Protein AF-A0A7S3IJ20-F1 (afdb_monomer_lite)

pLDDT: mean 77.01, std 16.53, range [40.44, 95.56]

Foldseek 3Di:
DDDDDDDDDDDDDDPPDPPDPPPDDDDDDDDDDDDDDPPPPPVVVVVVVVVVVVVVVVVVVVLVVVVVVVPPDDQDDDPPPPPPPDQADECPHPVNVSLLVLLVVLVLVLLQVLVVCLVVVDDCPDPPNVVVVVSPVVSLVSLVVVLVNQLRYWDQDCPDVDRDTDPDSVVSNVVCVVPPNVLSVLLNDPVLVVCVVVPDDSVVSSVSSVSNCSCVVVVVVSLVVCVVPDPDDPVVSVVVVVVVVVVSVVSD

Sequence (252 aa):
DSSNPKSGGFKRQDTTQMYKNKLHQTEDFSKPTSHQDSESIDPIESWRQYEDQTCLTAFIRWVKLKLFLTNEVAWNLTEEFSQVKHFVIIPFSKLYNLWTSIVVVSFLYFVMIVPYQLALDYDILEEGGWPHFIPDITCSCVFVLDIWVRSKIAFVVNARGESDFQTCIDQIHTYYVNNLLLWDILAAIPLDYLLIPFNLQPALLRTLRVLKFCKTRMFFQFITILRKHSQLPKSLITFSLFFLLFIIIGHF

Secondary structure (DSSP, 8-state):
---PPPP--------TTSSSS---------------------HHHHHHHHHHHHHHHHHHHHHHHHHHTTTTS--SS-S-GGG-SS--B-TTSHHHHHHHHHHHHHHHHHHHHHHHHHHTT--TTTSS-HHHHHHHHHHHHHHHHHHHHHTTBPEEE-SSSS-EEE--HHHHHHHHHHHTHHHHHHHH--HHHHHGGGT--HHHHHHHHHHGGGGHHHHHHHHHHHHHH--S-HHHHHHHHHHHHHHHHHH-

Organism: NCBI:txid197538

Radius of gyration: 26.75 Å; chains: 1; bounding box: 67×62×87 Å

Structure (mmCIF, N/CA/C/O backbone):
data_AF-A0A7S3IJ20-F1
#
_entry.id   AF-A0A7S3IJ20-F1
#
loop_
_atom_site.group_PDB
_atom_site.id
_atom_site.type_symbol
_atom_site.label_atom_id
_atom_site.label_alt_id
_atom_site.label_comp_id
_atom_site.label_asym_id
_atom_site.label_entity_id
_atom_site.label_seq_id
_atom_site.pdbx_PDB_ins_code
_atom_site.Cartn_x
_atom_site.Cartn_y
_atom_site.Cartn_z
_atom_site.occupancy
_atom_site.B_iso_or_equiv
_atom_site.auth_seq_id
_atom_site.auth_comp_id
_atom_site.auth_asym_id
_atom_site.auth_atom_id
_atom_site.pdbx_PDB_model_num
ATOM 1 N N . ASP A 1 1 ? -4.061 -26.216 61.002 1.00 54.16 1 ASP A N 1
ATOM 2 C CA . ASP A 1 1 ? -3.802 -27.253 59.988 1.00 54.16 1 ASP A CA 1
ATOM 3 C C . ASP A 1 1 ? -3.234 -26.667 58.715 1.00 54.16 1 ASP A C 1
ATOM 5 O O . ASP A 1 1 ? -3.942 -26.099 57.894 1.00 54.16 1 ASP A O 1
ATOM 9 N N . SER A 1 2 ? -1.909 -26.744 58.622 1.00 44.34 2 SER A N 1
ATOM 10 C CA . SER A 1 2 ? -1.107 -26.367 57.466 1.00 44.34 2 SER A CA 1
ATOM 11 C C . SER A 1 2 ? -1.067 -27.533 56.478 1.00 44.34 2 SER A C 1
ATOM 13 O O . SER A 1 2 ? -0.676 -28.644 56.831 1.00 44.34 2 SER A O 1
ATOM 15 N N . SER A 1 3 ? -1.463 -27.298 55.227 1.00 53.47 3 SER A N 1
ATOM 16 C CA . SER A 1 3 ? -1.300 -28.275 54.148 1.00 53.47 3 SER A CA 1
ATOM 17 C C . SER A 1 3 ? -0.369 -27.710 53.078 1.00 53.47 3 SER A C 1
ATOM 19 O O . SER A 1 3 ? -0.613 -26.681 52.457 1.00 53.47 3 SER A O 1
ATOM 21 N N . ASN A 1 4 ? 0.768 -28.387 52.959 1.00 49.78 4 ASN A N 1
ATOM 22 C CA . ASN A 1 4 ? 1.925 -28.072 52.138 1.00 49.78 4 ASN A CA 1
ATOM 23 C C . ASN A 1 4 ? 1.760 -28.743 50.756 1.00 49.78 4 ASN A C 1
ATOM 25 O O . ASN A 1 4 ? 1.651 -29.975 50.719 1.00 49.78 4 ASN A O 1
ATOM 29 N N . PRO A 1 5 ? 1.715 -28.015 49.625 1.00 56.56 5 PRO A N 1
ATOM 30 C CA . PRO A 1 5 ? 1.636 -28.644 48.314 1.00 56.56 5 PRO A CA 1
ATOM 31 C C . PRO A 1 5 ? 3.025 -29.051 47.799 1.00 56.56 5 PRO A C 1
ATOM 33 O O . PRO A 1 5 ? 3.983 -28.281 47.783 1.00 56.56 5 PRO A O 1
ATOM 36 N N . LYS A 1 6 ? 3.099 -30.319 47.389 1.00 52.00 6 LYS A N 1
ATOM 37 C CA . LYS A 1 6 ? 4.275 -31.056 46.916 1.00 52.00 6 LYS A CA 1
ATOM 38 C C . LYS A 1 6 ? 4.901 -30.428 45.663 1.00 52.00 6 LYS A C 1
ATOM 40 O O . LYS A 1 6 ? 4.207 -30.135 44.693 1.00 52.00 6 LYS A O 1
ATOM 45 N N . SER A 1 7 ? 6.229 -30.323 45.669 1.00 48.41 7 SER A N 1
ATOM 46 C CA . SER A 1 7 ? 7.057 -29.958 44.521 1.00 48.41 7 SER A CA 1
ATOM 47 C C . SER A 1 7 ? 7.101 -31.090 43.483 1.00 48.41 7 SER A C 1
ATOM 49 O O . SER A 1 7 ? 7.494 -32.220 43.773 1.00 48.41 7 SER A O 1
ATOM 51 N N . GLY A 1 8 ? 6.683 -30.789 42.253 1.00 51.44 8 GLY A N 1
ATOM 52 C CA . GLY A 1 8 ? 6.818 -31.673 41.095 1.00 51.44 8 GLY A CA 1
ATOM 53 C C . GLY A 1 8 ? 8.153 -31.433 40.392 1.00 51.44 8 GLY A C 1
ATOM 54 O O . GLY A 1 8 ? 8.370 -30.371 39.815 1.00 51.44 8 GLY A O 1
ATOM 55 N N . GLY A 1 9 ? 9.054 -32.414 40.454 1.00 45.16 9 GLY A N 1
ATOM 56 C CA . GLY A 1 9 ? 10.344 -32.387 39.766 1.00 45.16 9 GLY A CA 1
ATOM 57 C C . GLY A 1 9 ? 10.192 -32.565 38.254 1.00 45.16 9 GLY A C 1
ATOM 58 O O . GLY A 1 9 ? 9.741 -33.608 37.784 1.00 45.16 9 GLY A O 1
ATOM 59 N N . PHE A 1 10 ? 10.603 -31.553 37.491 1.00 49.69 10 PHE A N 1
ATOM 60 C CA . PHE A 1 10 ? 10.659 -31.585 36.032 1.00 49.69 10 PHE A CA 1
ATOM 61 C C . PHE A 1 10 ? 11.985 -32.227 35.586 1.00 49.69 10 PHE A C 1
ATOM 63 O O . PHE A 1 10 ? 13.061 -31.655 35.772 1.00 49.69 10 PHE A O 1
ATOM 70 N N . LYS A 1 11 ? 11.923 -33.447 35.037 1.00 49.97 11 LYS A N 1
ATOM 71 C CA . LYS A 1 11 ? 13.080 -34.152 34.461 1.00 49.97 11 LYS A CA 1
ATOM 72 C C . LYS A 1 11 ? 13.447 -33.531 33.110 1.00 49.97 11 LYS A C 1
ATOM 74 O O . LYS A 1 11 ? 12.683 -33.608 32.154 1.00 49.97 11 LYS A O 1
ATOM 79 N N . ARG A 1 12 ? 14.644 -32.951 33.048 1.00 49.34 12 ARG A N 1
ATOM 80 C CA . ARG A 1 12 ? 15.317 -32.475 31.835 1.00 49.34 12 ARG A CA 1
ATOM 81 C C . ARG A 1 12 ? 15.707 -33.692 30.983 1.00 49.34 12 ARG A C 1
ATOM 83 O O . ARG A 1 12 ? 16.461 -34.536 31.456 1.00 49.34 12 ARG A O 1
ATOM 90 N N . GLN A 1 13 ? 15.159 -33.817 29.776 1.00 49.69 13 GLN A N 1
ATOM 91 C CA . GLN A 1 13 ? 15.620 -34.793 28.785 1.00 49.69 13 GLN A CA 1
ATOM 92 C C . GLN A 1 13 ? 16.789 -34.190 27.999 1.00 49.69 13 GLN A C 1
ATOM 94 O O . GLN A 1 13 ? 16.655 -33.126 27.398 1.00 49.69 13 GLN A O 1
ATOM 99 N N . ASP A 1 14 ? 17.930 -34.874 28.041 1.00 45.75 14 ASP A N 1
ATOM 100 C CA . ASP A 1 14 ? 19.137 -34.561 27.281 1.00 45.75 14 ASP A CA 1
ATOM 101 C C . ASP A 1 14 ? 18.940 -34.900 25.796 1.00 45.75 14 ASP A C 1
ATOM 103 O O . ASP A 1 14 ? 18.803 -36.061 25.419 1.00 45.75 14 ASP A O 1
ATOM 107 N N . THR A 1 15 ? 18.958 -33.888 24.927 1.00 49.03 15 THR A N 1
ATOM 108 C CA . THR A 1 15 ? 18.876 -34.031 23.459 1.00 49.03 15 THR A CA 1
ATOM 109 C C . THR A 1 15 ? 20.247 -34.135 22.779 1.00 49.03 15 THR A C 1
ATOM 111 O O . THR A 1 15 ? 20.385 -33.892 21.581 1.00 49.03 15 THR A O 1
ATOM 114 N N . THR A 1 16 ? 21.288 -34.530 23.510 1.00 49.69 16 THR A N 1
ATOM 115 C CA . THR A 1 16 ? 22.669 -34.578 23.004 1.00 49.69 16 THR A CA 1
ATOM 116 C C . THR A 1 16 ? 23.042 -35.982 22.523 1.00 49.69 16 THR A C 1
ATOM 118 O O . THR A 1 16 ? 23.967 -36.595 23.046 1.00 49.69 16 THR A O 1
ATOM 121 N N . GLN A 1 17 ? 22.322 -36.539 21.541 1.00 45.62 17 GLN A N 1
ATOM 122 C CA . GLN A 1 17 ? 22.721 -37.836 20.962 1.00 45.62 17 GLN A CA 1
ATOM 123 C C . GLN A 1 17 ? 22.372 -38.064 19.483 1.00 45.62 17 GLN A C 1
ATOM 125 O O . GLN A 1 17 ? 22.500 -39.184 18.999 1.00 45.62 17 GLN A O 1
ATOM 130 N N . MET A 1 18 ? 22.010 -37.021 18.724 1.00 44.91 18 MET A N 1
ATOM 131 C CA . MET A 1 18 ? 21.592 -37.169 17.317 1.00 44.91 18 MET A CA 1
ATOM 132 C C . MET A 1 18 ? 22.478 -36.455 16.277 1.00 44.91 18 MET A C 1
ATOM 134 O O . MET A 1 18 ? 22.010 -36.111 15.200 1.00 44.91 18 MET A O 1
ATOM 138 N N . TYR A 1 19 ? 23.771 -36.254 16.563 1.00 42.78 19 TYR A N 1
ATOM 139 C CA . TYR A 1 19 ? 24.718 -35.618 15.624 1.00 42.78 19 TYR A CA 1
ATOM 140 C C . TYR A 1 19 ? 26.071 -36.348 15.514 1.00 42.78 19 TYR A C 1
ATOM 142 O O . TYR A 1 19 ? 27.119 -35.718 15.411 1.00 42.78 19 TYR A O 1
ATOM 150 N N . LYS A 1 20 ? 26.078 -37.691 15.548 1.00 45.88 20 LYS A N 1
ATOM 151 C CA . LYS A 1 20 ? 27.329 -38.478 15.464 1.00 45.88 20 LYS A CA 1
ATOM 152 C C . LYS A 1 20 ? 27.455 -39.497 14.324 1.00 45.88 20 LYS A C 1
ATOM 154 O O . LYS A 1 20 ? 28.497 -40.127 14.242 1.00 45.88 20 LYS A O 1
ATOM 159 N N . ASN A 1 21 ? 26.491 -39.601 13.403 1.00 44.78 21 ASN A N 1
ATOM 160 C CA . ASN A 1 21 ? 26.521 -40.627 12.340 1.00 44.78 21 ASN A CA 1
ATOM 161 C C . ASN A 1 21 ? 26.539 -40.082 10.898 1.00 44.78 21 ASN A C 1
ATOM 163 O O . ASN A 1 21 ? 25.999 -40.714 9.997 1.00 44.78 21 ASN A O 1
ATOM 167 N N . LYS A 1 22 ? 27.158 -38.922 10.643 1.00 45.03 22 LYS A N 1
ATOM 168 C CA . LYS A 1 22 ? 27.295 -38.401 9.265 1.00 45.03 22 LYS A CA 1
ATOM 169 C C . LYS A 1 22 ? 28.713 -37.970 8.880 1.00 45.03 22 LYS A C 1
ATOM 171 O O . LYS A 1 22 ? 28.887 -37.099 8.039 1.00 45.03 22 LYS A O 1
ATOM 176 N N . LEU A 1 23 ? 29.716 -38.605 9.485 1.00 50.09 23 LEU A N 1
ATOM 177 C CA . LEU A 1 23 ? 31.094 -38.612 8.997 1.00 50.09 23 LEU A CA 1
ATOM 178 C C . LEU A 1 23 ? 31.494 -40.068 8.772 1.00 50.09 23 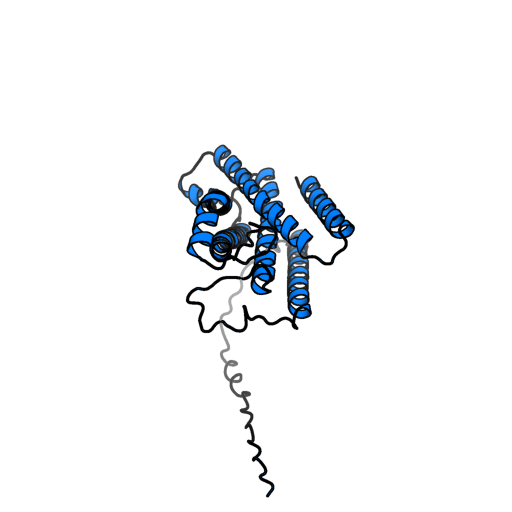LEU A C 1
ATOM 180 O O . LEU A 1 23 ? 31.787 -40.759 9.737 1.00 50.09 23 LEU A O 1
ATOM 184 N N . HIS A 1 24 ? 31.402 -40.521 7.524 1.00 45.50 24 HIS A N 1
ATOM 185 C CA . HIS A 1 24 ? 32.252 -41.530 6.880 1.00 45.50 24 HIS A CA 1
ATOM 186 C C . HIS A 1 24 ? 31.538 -42.033 5.623 1.00 45.50 24 HIS A C 1
ATOM 188 O O . HIS A 1 24 ? 30.849 -43.048 5.640 1.00 45.50 24 HIS A O 1
ATOM 194 N N . GLN A 1 25 ? 31.707 -41.297 4.528 1.00 46.38 25 GLN A N 1
ATOM 195 C CA . GLN A 1 25 ? 31.790 -41.901 3.202 1.00 46.38 25 GLN A CA 1
ATOM 196 C C . GLN A 1 25 ? 32.684 -41.006 2.345 1.00 46.38 25 GLN A C 1
ATOM 198 O O . GLN A 1 25 ? 32.294 -39.941 1.874 1.00 46.38 25 GLN A O 1
ATOM 203 N N . THR A 1 26 ? 33.941 -41.424 2.333 1.00 43.38 26 THR A N 1
ATOM 204 C CA . THR A 1 26 ? 35.082 -40.976 1.543 1.00 43.38 26 THR A CA 1
ATOM 205 C C . THR A 1 26 ? 34.982 -41.508 0.111 1.00 43.38 26 THR A C 1
ATOM 207 O O . THR A 1 26 ? 34.423 -42.586 -0.073 1.00 43.38 26 THR A O 1
ATOM 210 N N . GLU A 1 27 ? 35.626 -40.775 -0.813 1.00 42.38 27 GLU A N 1
ATOM 211 C CA . GLU A 1 27 ? 36.398 -41.295 -1.969 1.00 42.38 27 GLU A CA 1
ATOM 212 C C . GLU A 1 27 ? 35.576 -41.970 -3.092 1.00 42.38 27 GLU A C 1
ATOM 214 O O . GLU A 1 27 ? 34.674 -42.755 -2.854 1.00 42.38 27 GLU A O 1
ATOM 219 N N . ASP A 1 28 ? 35.735 -41.708 -4.386 1.00 42.19 28 ASP A N 1
ATOM 220 C CA . ASP A 1 28 ? 36.807 -41.165 -5.217 1.00 42.19 28 ASP A CA 1
ATOM 221 C C . ASP A 1 28 ? 36.159 -40.657 -6.514 1.00 42.19 28 ASP A C 1
ATOM 223 O O . ASP A 1 28 ? 35.233 -41.299 -6.995 1.00 42.19 28 ASP A O 1
ATOM 227 N N . PHE A 1 29 ? 36.656 -39.582 -7.134 1.00 44.91 29 PHE A N 1
ATOM 228 C CA . PHE A 1 29 ? 36.813 -39.535 -8.598 1.00 44.91 29 PHE A CA 1
ATOM 229 C C . PHE A 1 29 ? 37.677 -38.337 -8.991 1.00 44.91 29 PHE A C 1
ATOM 231 O O . PHE A 1 29 ? 37.260 -37.180 -8.995 1.00 44.91 29 PHE A O 1
ATOM 238 N N . SER A 1 30 ? 38.920 -38.650 -9.328 1.00 54.62 30 SER A N 1
ATOM 239 C CA . SER A 1 30 ? 39.885 -37.763 -9.949 1.00 54.62 30 SER A CA 1
ATOM 240 C C . SER A 1 30 ? 39.711 -37.780 -11.470 1.00 54.62 30 SER A C 1
ATOM 242 O O . SER A 1 30 ? 39.700 -38.840 -12.097 1.00 54.62 30 SER A O 1
ATOM 244 N N . LYS A 1 31 ? 39.656 -36.595 -12.089 1.00 44.28 31 LYS A N 1
ATOM 245 C CA . LYS A 1 31 ? 40.339 -36.346 -13.368 1.00 44.28 31 LYS A CA 1
ATOM 246 C C . LYS A 1 31 ? 40.542 -34.843 -13.618 1.00 44.28 31 LYS A C 1
ATOM 248 O O . LYS A 1 31 ? 39.616 -34.074 -13.379 1.00 44.28 31 LYS A O 1
ATOM 253 N N . PRO A 1 32 ? 41.730 -34.426 -14.098 1.00 62.78 32 PRO A N 1
ATOM 254 C CA . PRO A 1 32 ? 42.068 -33.030 -14.349 1.00 62.78 32 PRO A CA 1
ATOM 255 C C . PRO A 1 32 ? 41.952 -32.680 -15.837 1.00 62.78 32 PRO A C 1
ATOM 257 O O . PRO A 1 32 ? 42.374 -33.473 -16.675 1.00 62.78 32 PRO A O 1
ATOM 260 N N . THR A 1 33 ? 41.415 -31.497 -16.142 1.00 42.84 33 THR A N 1
ATOM 261 C CA . THR A 1 33 ? 41.569 -30.625 -17.342 1.00 42.84 33 THR A CA 1
ATOM 262 C C . THR A 1 33 ? 40.326 -29.726 -17.363 1.00 42.84 33 THR A C 1
ATOM 264 O O . THR A 1 33 ? 39.240 -30.210 -17.087 1.00 42.84 33 THR A O 1
ATOM 267 N N . SER A 1 34 ? 40.352 -28.417 -17.581 1.00 40.44 34 SER A N 1
ATOM 268 C CA . SER A 1 34 ? 41.239 -27.536 -18.339 1.00 40.44 34 SER A CA 1
ATOM 269 C C . SER A 1 34 ? 40.940 -26.084 -17.931 1.00 40.44 34 SER A C 1
ATOM 271 O O . SER A 1 34 ? 39.798 -25.792 -17.594 1.00 40.44 34 SER A O 1
ATOM 273 N N . HIS A 1 35 ? 41.959 -25.219 -17.982 1.00 52.53 35 HIS A N 1
ATOM 274 C CA . HIS A 1 35 ? 41.909 -23.748 -18.036 1.00 52.53 35 HIS A CA 1
ATOM 275 C C . HIS A 1 35 ? 40.578 -23.073 -17.668 1.00 52.53 35 HIS A C 1
ATOM 277 O O . HIS A 1 35 ? 39.686 -22.922 -18.498 1.00 52.53 35 HIS A O 1
ATOM 283 N N . GLN A 1 36 ? 40.498 -22.624 -16.417 1.00 46.19 36 GLN A N 1
ATOM 284 C CA . GLN A 1 36 ? 39.504 -21.667 -15.963 1.00 46.19 36 GLN A CA 1
ATOM 285 C C . GLN A 1 36 ? 40.137 -20.285 -16.125 1.00 46.19 36 GLN A C 1
ATOM 287 O O . GLN A 1 36 ? 41.011 -19.901 -15.343 1.00 46.19 36 GLN A O 1
ATOM 292 N N . ASP A 1 37 ? 39.768 -19.596 -17.201 1.00 50.38 37 ASP A N 1
ATOM 293 C CA . ASP A 1 37 ? 40.054 -18.179 -17.349 1.00 50.38 37 ASP A CA 1
ATOM 294 C C . ASP A 1 37 ? 39.450 -17.468 -16.138 1.00 50.38 37 ASP A C 1
ATOM 296 O O . ASP A 1 37 ? 38.265 -17.602 -15.829 1.00 50.38 37 ASP A O 1
ATOM 300 N N . SER A 1 38 ? 40.307 -16.786 -15.387 1.00 55.78 38 SER A N 1
ATOM 301 C CA . SER A 1 38 ? 39.915 -15.939 -14.276 1.00 55.78 38 SER A CA 1
ATOM 302 C C . SER A 1 38 ? 39.126 -14.759 -14.838 1.00 55.78 38 SER A C 1
ATOM 304 O O . SER A 1 38 ? 39.712 -13.718 -15.137 1.00 55.78 38 SER A O 1
ATOM 306 N N . GLU A 1 39 ? 37.815 -14.929 -15.012 1.00 60.19 39 GLU A N 1
ATOM 307 C CA . GLU A 1 39 ? 36.886 -13.809 -15.121 1.00 60.19 39 GLU A CA 1
ATOM 308 C C . GLU A 1 39 ? 37.076 -12.970 -13.860 1.00 60.19 39 GLU A C 1
ATOM 310 O O . GLU A 1 39 ? 36.729 -13.370 -12.745 1.00 60.19 39 GLU A O 1
ATOM 315 N N . SER A 1 40 ? 37.745 -11.831 -14.029 1.00 65.38 40 SER A N 1
ATOM 316 C CA . SER A 1 40 ? 37.869 -10.811 -13.006 1.00 65.38 40 SER A CA 1
ATOM 317 C C . SER A 1 40 ? 36.464 -10.313 -12.701 1.00 65.38 40 SER A C 1
ATOM 319 O O . SER A 1 40 ? 35.948 -9.453 -13.408 1.00 65.38 40 SER A O 1
ATOM 321 N N . ILE A 1 41 ? 35.831 -10.896 -11.682 1.00 60.41 41 ILE A N 1
ATOM 322 C CA . ILE A 1 41 ? 34.578 -10.392 -11.128 1.00 60.41 41 ILE A CA 1
ATOM 323 C C . ILE A 1 41 ? 34.831 -8.933 -10.768 1.00 60.41 41 ILE A C 1
ATOM 325 O O . ILE A 1 41 ? 35.690 -8.635 -9.929 1.00 60.41 41 ILE A O 1
ATOM 329 N N . ASP A 1 42 ? 34.129 -8.036 -11.455 1.00 68.25 42 ASP A N 1
ATOM 330 C CA . ASP A 1 42 ? 34.307 -6.607 -11.283 1.00 68.25 42 ASP A CA 1
ATOM 331 C C . ASP A 1 42 ? 34.047 -6.259 -9.810 1.00 68.25 42 ASP A C 1
ATOM 333 O O . ASP A 1 42 ? 32.964 -6.549 -9.286 1.00 68.25 42 ASP A O 1
ATOM 337 N N . PRO A 1 43 ? 35.003 -5.615 -9.110 1.00 69.31 43 PRO A N 1
ATOM 338 C CA . PRO A 1 43 ? 34.864 -5.279 -7.695 1.00 69.31 43 PRO A CA 1
ATOM 339 C C . PRO A 1 43 ? 33.551 -4.546 -7.394 1.00 69.31 43 PRO A C 1
ATOM 341 O O . PRO A 1 43 ? 33.000 -4.681 -6.305 1.00 69.31 43 PRO A O 1
ATOM 344 N N . ILE A 1 44 ? 33.033 -3.810 -8.380 1.00 66.31 44 ILE A N 1
ATOM 345 C CA . ILE A 1 44 ? 31.819 -2.995 -8.334 1.00 66.31 44 ILE A CA 1
ATOM 346 C C . ILE A 1 44 ? 30.554 -3.829 -8.067 1.00 66.31 44 ILE A C 1
ATOM 348 O O . ILE A 1 44 ? 29.693 -3.375 -7.311 1.00 66.31 44 ILE A O 1
ATOM 352 N N . GLU A 1 45 ? 30.436 -5.050 -8.598 1.00 64.56 45 GLU A N 1
ATOM 353 C CA . GLU A 1 45 ? 29.251 -5.889 -8.352 1.00 64.56 45 GLU A CA 1
ATOM 354 C C . GLU A 1 45 ? 29.197 -6.406 -6.909 1.00 64.56 45 GLU A C 1
ATOM 356 O O . GLU A 1 45 ? 28.120 -6.473 -6.311 1.00 64.56 45 GLU A O 1
ATOM 361 N N . SER A 1 46 ? 30.357 -6.667 -6.296 1.00 68.38 46 SER A N 1
ATOM 362 C CA . SER A 1 46 ? 30.429 -7.137 -4.906 1.00 68.38 46 SER A CA 1
ATOM 363 C C . SER A 1 46 ? 29.957 -6.090 -3.884 1.00 68.38 46 SER A C 1
ATOM 365 O O . SER A 1 46 ? 29.363 -6.442 -2.863 1.00 68.38 46 SER A O 1
ATOM 367 N N . TRP A 1 47 ? 30.152 -4.796 -4.170 1.00 61.16 47 TRP A N 1
ATOM 368 C CA . TRP A 1 47 ? 29.728 -3.704 -3.285 1.00 61.16 47 TRP A CA 1
ATOM 369 C C . TRP A 1 47 ? 28.211 -3.482 -3.309 1.00 61.16 47 TRP A C 1
ATOM 371 O O . TRP A 1 47 ? 27.614 -3.239 -2.259 1.00 61.16 47 TRP A O 1
ATOM 381 N N . ARG A 1 48 ? 27.562 -3.645 -4.471 1.00 57.44 48 ARG A N 1
ATOM 382 C CA . ARG A 1 48 ? 26.104 -3.467 -4.627 1.00 57.44 48 ARG A CA 1
ATOM 383 C C . ARG A 1 48 ? 25.299 -4.483 -3.817 1.00 57.44 48 ARG A C 1
ATOM 385 O O . ARG A 1 48 ? 24.287 -4.139 -3.215 1.00 57.44 48 ARG A O 1
ATOM 392 N N . GLN A 1 49 ? 25.782 -5.721 -3.749 1.00 59.75 49 GLN A N 1
ATOM 393 C CA . GLN A 1 49 ? 25.127 -6.793 -2.999 1.00 59.75 49 GLN A CA 1
ATOM 394 C C . GLN A 1 49 ? 25.190 -6.580 -1.472 1.00 59.75 49 GLN A C 1
ATOM 396 O O . GLN A 1 49 ? 24.336 -7.084 -0.739 1.00 59.75 49 GLN A O 1
ATOM 401 N N . TYR A 1 50 ? 26.173 -5.816 -0.981 1.00 57.00 50 TYR A N 1
ATOM 402 C CA . TYR A 1 50 ? 26.365 -5.558 0.449 1.00 57.00 50 TYR A CA 1
ATOM 403 C C . TYR A 1 50 ? 25.496 -4.399 0.972 1.00 57.00 50 TYR A C 1
ATOM 405 O O . TYR A 1 50 ? 24.998 -4.456 2.101 1.00 57.00 50 TYR A O 1
ATOM 413 N N . GLU A 1 51 ? 25.251 -3.366 0.158 1.00 59.56 51 GLU A N 1
ATOM 414 C CA . GLU A 1 51 ? 24.425 -2.215 0.558 1.00 59.56 51 GLU A CA 1
ATOM 415 C C . GLU A 1 51 ? 22.951 -2.597 0.778 1.00 59.56 51 GLU A C 1
ATOM 417 O O . GLU A 1 51 ? 22.377 -2.241 1.815 1.00 59.56 51 GLU A O 1
ATOM 422 N N . ASP A 1 52 ? 22.370 -3.426 -0.096 1.00 60.28 52 ASP A N 1
ATOM 423 C CA . ASP A 1 52 ? 20.973 -3.878 0.026 1.00 60.28 52 ASP A CA 1
ATOM 424 C C . ASP A 1 52 ? 20.710 -4.674 1.318 1.00 60.28 52 ASP A C 1
ATOM 426 O O . ASP A 1 52 ? 19.645 -4.563 1.942 1.00 60.28 52 ASP A O 1
ATOM 430 N N . GLN A 1 53 ? 21.701 -5.430 1.803 1.00 66.06 53 GLN A N 1
ATOM 431 C CA . GLN A 1 53 ? 21.574 -6.199 3.044 1.00 66.06 53 GLN A CA 1
ATOM 432 C C . GLN A 1 53 ? 21.551 -5.317 4.301 1.00 66.06 53 GLN A C 1
ATOM 434 O O . GLN A 1 53 ? 20.856 -5.632 5.276 1.00 66.06 53 GLN A O 1
ATOM 439 N N . THR A 1 54 ? 22.272 -4.194 4.305 1.00 73.12 54 THR A N 1
ATOM 440 C CA . THR A 1 54 ? 22.358 -3.320 5.488 1.00 73.12 54 THR A CA 1
ATOM 441 C C . THR A 1 54 ? 21.080 -2.511 5.724 1.00 73.12 54 THR A C 1
ATOM 443 O O . THR A 1 54 ? 20.615 -2.416 6.865 1.00 73.12 54 THR A O 1
ATOM 446 N N . CYS A 1 55 ? 20.434 -2.012 4.666 1.00 67.38 55 CYS A N 1
ATOM 447 C CA . CYS A 1 55 ? 19.159 -1.299 4.790 1.00 67.38 55 CYS A CA 1
ATOM 448 C C . CYS A 1 55 ? 18.022 -2.221 5.247 1.00 67.38 55 CYS A C 1
ATOM 450 O O . CYS A 1 55 ? 17.265 -1.876 6.162 1.00 67.38 55 CYS A O 1
ATOM 452 N N . LEU A 1 56 ? 17.931 -3.425 4.673 1.00 67.38 56 LEU A N 1
ATOM 453 C CA . LEU A 1 56 ? 16.903 -4.399 5.039 1.00 67.38 56 LEU A CA 1
ATOM 454 C C . LEU A 1 56 ? 17.034 -4.829 6.507 1.00 67.38 56 LEU A C 1
ATOM 456 O O . LEU A 1 56 ? 16.046 -4.883 7.243 1.00 67.38 56 LEU A O 1
ATOM 460 N N . THR A 1 57 ? 18.258 -5.094 6.969 1.00 74.81 57 THR A N 1
ATOM 461 C CA . THR A 1 57 ? 18.508 -5.504 8.358 1.00 74.81 57 THR A C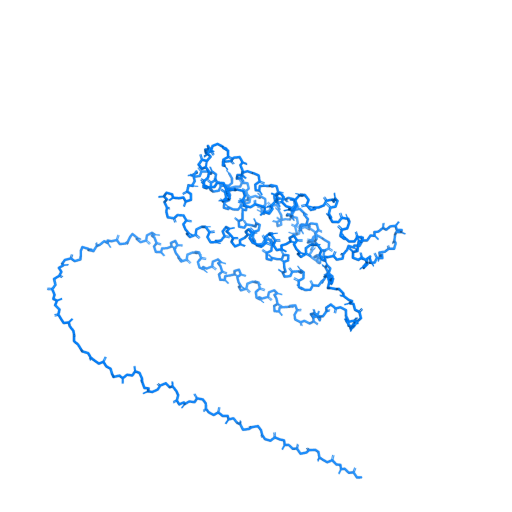A 1
ATOM 462 C C . THR A 1 57 ? 18.239 -4.378 9.356 1.00 74.81 57 THR A C 1
ATOM 464 O O . THR A 1 57 ? 17.648 -4.638 10.409 1.00 74.81 57 THR A O 1
ATOM 467 N N . ALA A 1 58 ? 18.579 -3.128 9.025 1.00 73.94 58 ALA A N 1
ATOM 468 C CA . ALA A 1 58 ? 18.239 -1.961 9.838 1.00 73.94 58 ALA A CA 1
ATOM 469 C C . ALA A 1 58 ? 16.718 -1.765 9.949 1.00 73.94 58 ALA A C 1
ATOM 471 O O . ALA A 1 58 ? 16.202 -1.550 11.050 1.00 73.94 58 ALA A O 1
ATOM 472 N N . PHE A 1 59 ? 15.988 -1.925 8.843 1.00 71.38 59 PHE A N 1
ATOM 473 C CA . PHE A 1 59 ? 14.531 -1.845 8.825 1.00 71.38 59 PHE A CA 1
ATOM 474 C C . PHE A 1 59 ? 13.881 -2.959 9.661 1.00 71.38 59 PHE A C 1
ATOM 476 O O . PHE A 1 59 ? 13.054 -2.680 10.531 1.00 71.38 59 PHE A O 1
ATOM 483 N N . ILE A 1 60 ? 14.309 -4.214 9.484 1.00 73.12 60 ILE A N 1
ATOM 484 C CA . ILE A 1 60 ? 13.831 -5.353 10.287 1.00 73.12 60 ILE A CA 1
ATOM 485 C C . ILE A 1 60 ? 14.101 -5.115 11.773 1.00 73.12 60 ILE A C 1
ATOM 487 O O . ILE A 1 60 ? 13.245 -5.390 12.617 1.00 73.12 60 ILE A O 1
ATOM 491 N N . ARG A 1 61 ? 15.279 -4.584 12.115 1.00 77.19 61 ARG A N 1
ATOM 492 C CA . ARG A 1 61 ? 15.643 -4.261 13.496 1.00 77.19 61 ARG A CA 1
ATOM 493 C C . ARG A 1 61 ? 14.768 -3.146 14.058 1.00 77.19 61 ARG A C 1
ATOM 495 O O . ARG A 1 61 ? 14.334 -3.265 15.198 1.00 77.19 61 ARG A O 1
ATOM 502 N N . TRP A 1 62 ? 14.454 -2.119 13.271 1.00 80.56 62 TRP A N 1
ATOM 503 C CA . TRP A 1 62 ? 13.536 -1.048 13.662 1.00 80.56 62 TRP A CA 1
ATOM 504 C C . TRP A 1 62 ? 12.107 -1.558 13.876 1.00 80.56 62 TRP A C 1
ATOM 506 O O . TRP A 1 62 ? 11.502 -1.252 14.902 1.00 80.56 62 TRP A O 1
ATOM 516 N N . VAL A 1 63 ? 11.589 -2.400 12.974 1.00 72.44 63 VAL A N 1
ATOM 517 C CA . VAL A 1 63 ? 10.265 -3.031 13.118 1.00 72.44 63 VAL A CA 1
ATOM 518 C C . VAL A 1 63 ? 10.217 -3.898 14.371 1.00 72.44 63 VAL A C 1
ATOM 520 O O . VAL A 1 63 ? 9.297 -3.757 15.176 1.00 72.44 63 VAL A O 1
ATOM 523 N N . LYS A 1 64 ? 11.233 -4.743 14.587 1.00 73.19 64 LYS A N 1
ATOM 524 C CA . LYS A 1 64 ? 11.354 -5.560 15.802 1.00 73.19 64 LYS A CA 1
ATOM 525 C C . LYS A 1 64 ? 11.437 -4.701 17.058 1.00 73.19 64 LYS A C 1
ATOM 527 O O . LYS A 1 64 ? 10.741 -5.000 18.018 1.00 73.19 64 LYS A O 1
ATOM 532 N N . LEU A 1 65 ? 12.236 -3.634 17.055 1.00 75.81 65 LEU A N 1
ATOM 533 C CA . LEU A 1 65 ? 12.379 -2.728 18.196 1.00 75.81 65 LEU A CA 1
ATOM 534 C C . LEU A 1 65 ? 11.049 -2.036 18.514 1.00 75.81 65 LEU A C 1
ATOM 536 O O . LEU A 1 65 ? 10.654 -1.962 19.672 1.00 75.81 65 LEU A O 1
ATOM 540 N N . LYS A 1 66 ? 10.320 -1.583 17.493 1.00 72.00 66 LYS A N 1
ATOM 541 C CA . LYS A 1 66 ? 9.031 -0.905 17.659 1.00 72.00 66 LYS A CA 1
ATOM 542 C C . LYS A 1 66 ? 7.927 -1.855 18.136 1.00 72.00 66 LYS A C 1
ATOM 544 O O . LYS A 1 66 ? 7.134 -1.477 18.997 1.00 72.00 66 LYS A O 1
ATOM 549 N N . LEU A 1 67 ? 7.916 -3.091 17.632 1.00 63.19 67 LEU A N 1
ATOM 550 C CA . LEU A 1 67 ? 7.052 -4.173 18.120 1.00 63.19 67 LEU A CA 1
ATOM 551 C C . LEU A 1 67 ? 7.383 -4.567 19.563 1.00 63.19 67 LEU A C 1
ATOM 553 O O . LEU A 1 67 ? 6.483 -4.792 20.365 1.00 63.19 67 LEU A O 1
ATOM 557 N N . PHE A 1 68 ? 8.669 -4.622 19.903 1.00 64.56 68 PHE A N 1
ATOM 558 C CA . PHE A 1 68 ? 9.142 -5.011 21.228 1.00 64.56 68 PHE A CA 1
ATOM 559 C C . PHE A 1 68 ? 8.868 -3.935 22.288 1.00 64.56 68 PHE A C 1
ATOM 561 O O . PHE A 1 68 ? 8.433 -4.255 23.392 1.00 64.56 68 PHE A O 1
ATOM 568 N N . LEU A 1 69 ? 9.049 -2.655 21.948 1.00 62.06 69 LEU A N 1
ATOM 569 C CA . LEU A 1 69 ? 8.828 -1.524 22.860 1.00 62.06 69 LEU A CA 1
ATOM 570 C C . LEU A 1 69 ? 7.354 -1.295 23.226 1.00 62.06 69 LEU A C 1
ATOM 572 O O . LEU A 1 69 ? 7.066 -0.524 24.132 1.00 62.06 69 LEU A O 1
ATOM 576 N N . THR A 1 70 ? 6.409 -1.956 22.557 1.00 58.84 70 THR A N 1
ATOM 577 C CA . THR A 1 70 ? 4.971 -1.797 22.825 1.00 58.84 70 THR A CA 1
ATOM 578 C C . THR A 1 70 ? 4.374 -2.931 23.663 1.00 58.84 70 THR A C 1
ATOM 580 O O . THR A 1 70 ? 3.153 -3.035 23.755 1.00 58.84 70 THR A O 1
ATOM 583 N N . ASN A 1 71 ? 5.189 -3.782 24.297 1.00 51.12 71 ASN A N 1
ATOM 584 C CA . ASN A 1 71 ? 4.767 -5.053 24.906 1.00 51.12 71 ASN A CA 1
ATOM 585 C C . ASN A 1 71 ? 3.755 -4.994 26.073 1.00 51.12 71 ASN A C 1
ATOM 587 O O . ASN A 1 71 ? 3.207 -6.039 26.401 1.00 51.12 71 ASN A O 1
ATOM 591 N N . GLU A 1 72 ? 3.417 -3.833 26.642 1.00 59.56 72 GLU A N 1
ATOM 592 C CA . GLU A 1 72 ? 2.478 -3.785 27.783 1.00 59.56 72 GLU A CA 1
ATOM 593 C C . GLU A 1 72 ? 0.985 -3.756 27.418 1.00 59.56 72 GLU A C 1
ATOM 595 O O . GLU A 1 72 ? 0.139 -4.050 28.255 1.00 59.56 72 GLU A O 1
ATOM 600 N N . VAL A 1 73 ? 0.618 -3.443 26.172 1.00 53.09 73 VAL A N 1
ATOM 601 C CA . VAL A 1 73 ? -0.808 -3.349 25.798 1.00 53.09 73 VAL A CA 1
ATOM 602 C C . VAL A 1 73 ? -1.358 -4.725 25.384 1.00 53.09 73 VAL A C 1
ATOM 604 O O . VAL A 1 73 ? -0.752 -5.415 24.561 1.00 53.09 73 VAL A O 1
ATOM 607 N N . ALA A 1 74 ? -2.500 -5.139 25.936 1.00 55.81 74 ALA A N 1
ATOM 608 C CA . ALA A 1 74 ? -3.123 -6.424 25.621 1.00 55.81 74 ALA A CA 1
ATOM 609 C C . ALA A 1 74 ? -3.312 -6.597 24.101 1.00 55.81 74 ALA A C 1
ATOM 611 O O . ALA A 1 74 ? -3.826 -5.719 23.410 1.00 55.81 74 ALA A O 1
ATOM 612 N N . TRP A 1 75 ? -2.874 -7.741 23.568 1.00 57.00 75 TRP A N 1
ATOM 613 C CA . TRP A 1 75 ? -3.127 -8.141 22.176 1.00 57.00 75 TRP A CA 1
ATOM 614 C C . TRP A 1 75 ? -4.606 -8.441 21.918 1.00 57.00 75 TRP A C 1
ATOM 616 O O . TRP A 1 75 ? -5.031 -8.520 20.764 1.00 57.00 75 TRP A O 1
ATOM 626 N N . ASN A 1 76 ? -5.373 -8.600 22.996 1.00 48.62 76 ASN A N 1
ATOM 627 C CA . ASN A 1 76 ? -6.772 -8.945 22.936 1.00 48.62 76 ASN A CA 1
ATOM 628 C C . ASN A 1 76 ? -7.575 -7.734 22.481 1.00 48.62 76 ASN A C 1
ATOM 630 O O . ASN A 1 76 ? -7.647 -6.696 23.139 1.00 48.62 76 ASN A O 1
ATOM 634 N N . LEU A 1 77 ? -8.219 -7.921 21.337 1.00 57.59 77 LEU A N 1
ATOM 635 C CA . LEU A 1 77 ? -9.492 -7.293 21.076 1.00 57.59 77 LEU A CA 1
ATOM 636 C C . LEU A 1 77 ? -10.381 -7.584 22.319 1.00 57.59 77 LEU A C 1
ATOM 638 O O . LEU A 1 77 ? -10.383 -8.722 22.768 1.00 57.59 77 LEU A O 1
ATOM 642 N N . THR A 1 78 ? -11.016 -6.561 22.908 1.00 52.84 78 THR A N 1
ATOM 643 C CA . THR A 1 78 ? -12.019 -6.569 24.016 1.00 52.84 78 THR A CA 1
ATOM 644 C C . THR A 1 78 ? -12.148 -7.843 24.874 1.00 52.84 78 THR A C 1
ATOM 646 O O . THR A 1 78 ? -12.561 -8.868 24.368 1.00 52.84 78 THR A O 1
ATOM 649 N N . GLU A 1 79 ? -11.960 -7.791 26.197 1.00 48.34 79 GLU A N 1
ATOM 650 C CA . GLU A 1 79 ? -12.074 -8.960 27.110 1.00 48.34 79 GLU A CA 1
ATOM 651 C C . GLU A 1 79 ? -13.380 -9.800 27.000 1.00 48.34 79 GLU A C 1
ATOM 653 O O . GLU A 1 79 ? -13.414 -10.944 27.447 1.00 48.34 79 GLU A O 1
ATOM 658 N N . GLU A 1 80 ? -14.423 -9.305 26.325 1.00 52.84 80 GLU A N 1
ATOM 659 C CA . GLU A 1 80 ? -15.716 -9.967 26.099 1.00 52.84 80 GLU A CA 1
ATOM 660 C C . GLU A 1 80 ? -15.852 -10.717 24.741 1.00 52.84 80 GLU A C 1
ATOM 662 O O . GLU A 1 80 ? -16.899 -10.682 24.094 1.00 52.84 80 GLU A O 1
ATOM 667 N N . PHE A 1 81 ? -14.823 -11.435 24.265 1.00 52.44 81 PHE A N 1
ATOM 668 C CA . PHE A 1 81 ? -14.880 -12.140 22.959 1.00 52.44 81 PHE A CA 1
ATOM 669 C C . PHE A 1 81 ? -15.797 -13.368 22.880 1.00 52.44 81 PHE A C 1
ATOM 671 O O . PHE A 1 81 ? -16.013 -13.883 21.783 1.00 52.44 81 PHE A O 1
ATOM 678 N N . SER A 1 82 ? -16.342 -13.873 23.991 1.00 53.19 82 SER A N 1
ATOM 679 C CA . SER A 1 82 ? -17.084 -15.145 23.955 1.00 53.19 82 SER A CA 1
ATOM 680 C C . SER A 1 82 ? -18.448 -15.056 23.256 1.00 53.19 82 SER A C 1
ATOM 682 O O . SER A 1 82 ? -19.022 -16.095 22.934 1.00 53.19 82 SER A O 1
ATOM 684 N N . GLN A 1 83 ? -18.959 -13.848 22.975 1.00 57.56 83 GLN A N 1
ATOM 685 C CA . GLN A 1 83 ? -20.295 -13.656 22.389 1.00 57.56 83 GLN A CA 1
ATOM 686 C C . GLN A 1 83 ? -20.323 -12.983 21.009 1.00 57.56 83 GLN A C 1
ATOM 688 O O . GLN A 1 83 ? -21.390 -12.905 20.393 1.00 57.56 83 GLN A O 1
ATOM 693 N N . VAL A 1 84 ? -19.188 -12.533 20.464 1.00 58.78 84 VAL A N 1
ATOM 694 C CA . VAL A 1 84 ? -19.193 -11.882 19.146 1.00 58.78 84 VAL A CA 1
ATOM 695 C C . VAL A 1 84 ? -19.154 -12.954 18.056 1.00 58.78 84 VAL A C 1
ATOM 697 O O . VAL A 1 84 ? -18.111 -13.530 17.764 1.00 58.78 84 VAL A O 1
ATOM 700 N N . LYS A 1 85 ? -20.303 -13.218 17.415 1.00 72.69 85 LYS A N 1
ATOM 701 C CA . LYS A 1 85 ? -20.443 -14.195 16.309 1.00 72.69 85 LYS A CA 1
ATOM 702 C C . LYS A 1 85 ? -19.523 -13.930 15.108 1.00 72.69 85 LYS A C 1
ATOM 704 O O . LYS A 1 85 ? -19.406 -14.779 14.227 1.00 72.69 85 LYS A O 1
ATOM 709 N N . HIS A 1 86 ? -18.896 -12.759 15.044 1.00 77.94 86 HIS A N 1
ATOM 710 C CA . HIS A 1 86 ? -18.140 -12.307 13.893 1.00 77.94 86 HIS A CA 1
ATOM 711 C C . HIS A 1 86 ? -16.857 -11.578 14.295 1.00 77.94 86 HIS A C 1
ATOM 713 O O . HIS A 1 86 ? -16.828 -10.786 15.231 1.00 77.94 86 HIS A O 1
ATOM 719 N N . PHE A 1 87 ? -15.795 -11.821 13.533 1.00 79.88 87 PHE A N 1
ATOM 720 C CA . PHE A 1 87 ? -14.498 -11.190 13.734 1.00 79.88 87 PHE A CA 1
ATOM 721 C C . PHE A 1 87 ? -14.519 -9.731 13.244 1.00 79.88 87 PHE A C 1
ATOM 723 O O . PHE A 1 87 ? -14.677 -9.486 12.046 1.00 79.88 87 PHE A O 1
ATOM 730 N N . VAL A 1 88 ? -14.359 -8.778 14.166 1.00 85.31 88 VAL A N 1
ATOM 731 C CA . VAL A 1 88 ? -14.284 -7.332 13.891 1.00 85.31 88 VAL A CA 1
ATOM 732 C C . VAL A 1 88 ? -12.960 -6.799 14.423 1.00 85.31 88 VAL A C 1
ATOM 734 O O . VAL A 1 88 ? -12.620 -7.042 15.578 1.00 85.31 88 VAL A O 1
ATOM 737 N N . ILE A 1 89 ? -12.211 -6.068 13.596 1.00 86.44 89 ILE A N 1
ATOM 738 C CA . ILE A 1 89 ? -10.913 -5.493 13.963 1.00 86.44 89 ILE A CA 1
ATOM 739 C C . ILE A 1 89 ? -11.122 -4.069 14.476 1.00 86.44 89 ILE A C 1
ATOM 741 O O . ILE A 1 89 ? -11.658 -3.205 13.779 1.00 86.44 89 ILE A O 1
ATOM 745 N N . ILE A 1 90 ? -10.644 -3.806 15.691 1.00 85.75 90 ILE A N 1
ATOM 746 C CA . ILE A 1 90 ? -10.658 -2.465 16.277 1.00 85.75 90 ILE A CA 1
ATOM 747 C C . ILE A 1 90 ? -9.515 -1.649 15.644 1.00 85.75 90 ILE A C 1
ATOM 749 O O . ILE A 1 90 ? -8.364 -2.108 15.676 1.00 85.75 90 ILE A O 1
ATOM 753 N N . PRO A 1 91 ? -9.775 -0.433 15.120 1.00 84.62 91 PRO A N 1
ATOM 754 C CA . PRO A 1 91 ? -8.774 0.403 14.441 1.00 84.62 91 PRO A CA 1
ATOM 755 C C . PRO A 1 91 ? -7.636 0.891 15.355 1.00 84.62 91 PRO A C 1
ATOM 757 O O . PRO A 1 91 ? -6.671 1.478 14.883 1.00 84.62 91 PRO A O 1
ATOM 760 N N . PHE A 1 92 ? -7.721 0.652 16.664 1.00 81.75 92 PHE A N 1
ATOM 761 C CA . PHE A 1 92 ? -6.681 1.000 17.640 1.00 81.75 92 PHE A CA 1
ATOM 762 C C . PHE A 1 92 ? -5.909 -0.221 18.151 1.00 81.75 92 PHE A C 1
ATOM 764 O O . PHE A 1 92 ? -5.056 -0.101 19.029 1.00 81.75 92 PHE A O 1
ATOM 771 N N . SER A 1 93 ? -6.193 -1.407 17.609 1.00 83.69 93 SER A N 1
ATOM 772 C CA . SER A 1 93 ? -5.488 -2.628 17.986 1.00 83.69 93 SER A CA 1
ATOM 773 C C . SER A 1 93 ? -4.033 -2.611 17.500 1.00 83.69 93 SER A C 1
ATOM 775 O O . SER A 1 93 ? -3.701 -2.067 16.443 1.00 83.69 93 SER A O 1
ATOM 777 N N . LYS A 1 94 ? -3.140 -3.273 18.247 1.00 81.81 94 LYS A N 1
ATOM 778 C CA . LYS A 1 94 ? -1.750 -3.487 17.807 1.00 81.81 94 LYS A CA 1
ATOM 779 C C . LYS A 1 94 ? -1.669 -4.226 16.480 1.00 81.81 94 LYS A C 1
ATOM 781 O O . LYS A 1 94 ? -0.815 -3.899 15.663 1.00 81.81 94 LYS A O 1
ATOM 786 N N . LEU A 1 95 ? -2.557 -5.202 16.278 1.00 86.00 95 LEU A N 1
ATOM 787 C CA . LEU A 1 95 ? -2.641 -5.963 15.038 1.00 86.00 95 LEU A CA 1
ATOM 788 C C . LEU A 1 95 ?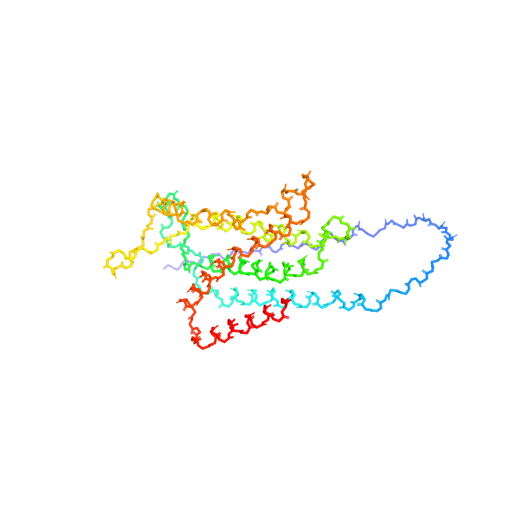 -2.882 -5.027 13.853 1.00 86.00 95 LEU A C 1
ATOM 790 O O . LEU A 1 95 ? -2.161 -5.103 12.863 1.00 86.00 95 LEU A O 1
ATOM 794 N N . TYR A 1 96 ? -3.829 -4.095 13.990 1.00 88.19 96 TYR A N 1
ATOM 795 C CA . TYR A 1 96 ? -4.088 -3.095 12.963 1.00 88.19 96 TYR A CA 1
ATOM 796 C C . TYR A 1 96 ? -2.893 -2.160 12.737 1.00 88.19 96 TYR A C 1
ATOM 798 O O . TYR A 1 96 ? -2.540 -1.886 11.592 1.00 88.19 96 TYR A O 1
ATOM 806 N N . ASN A 1 97 ? -2.214 -1.716 13.799 1.00 85.44 97 ASN A N 1
ATOM 807 C CA . ASN A 1 97 ? -1.016 -0.876 13.673 1.00 85.44 97 ASN A CA 1
ATOM 808 C C . ASN A 1 97 ? 0.148 -1.603 12.975 1.00 85.44 97 ASN A C 1
ATOM 810 O O . ASN A 1 97 ? 0.842 -1.010 12.143 1.00 85.44 97 ASN A O 1
ATOM 814 N N . LEU A 1 98 ? 0.360 -2.884 13.290 1.00 88.12 98 LEU A N 1
ATOM 815 C CA . LEU A 1 98 ? 1.352 -3.729 12.627 1.00 88.12 98 LEU A CA 1
ATOM 816 C C . LEU A 1 98 ? 0.992 -3.928 11.154 1.00 88.12 98 LEU A C 1
ATOM 818 O O . LEU A 1 98 ? 1.828 -3.685 10.288 1.00 88.12 98 LEU A O 1
ATOM 822 N N . TRP A 1 99 ? -0.256 -4.301 10.871 1.00 92.94 99 TRP A N 1
ATOM 823 C CA . TRP A 1 99 ? -0.756 -4.471 9.509 1.00 92.94 99 TRP A CA 1
ATOM 824 C C . TRP A 1 99 ? -0.585 -3.196 8.679 1.00 92.94 99 TRP A C 1
ATOM 826 O O . TRP A 1 99 ? 0.009 -3.216 7.606 1.00 92.94 99 TRP A O 1
ATOM 836 N N . THR A 1 100 ? -1.002 -2.057 9.231 1.00 88.94 100 THR A N 1
ATOM 837 C CA . THR A 1 100 ? -0.837 -0.742 8.604 1.00 88.94 100 THR A CA 1
ATOM 838 C C . THR A 1 100 ? 0.636 -0.438 8.325 1.00 88.94 100 THR A C 1
ATOM 840 O O . THR A 1 100 ? 0.963 0.095 7.269 1.00 88.94 100 THR A O 1
ATOM 843 N N . SER A 1 101 ? 1.546 -0.814 9.230 1.00 87.62 101 SER A N 1
ATOM 844 C CA . SER A 1 101 ? 2.988 -0.649 9.005 1.00 87.62 101 SER A CA 1
ATOM 845 C C . SER A 1 101 ? 3.482 -1.488 7.821 1.00 87.62 101 SER A C 1
ATOM 847 O O . SER A 1 101 ? 4.261 -0.982 7.019 1.00 87.62 101 SER A O 1
ATOM 849 N N . ILE A 1 102 ? 3.003 -2.729 7.669 1.00 92.94 102 ILE A N 1
ATOM 850 C CA . ILE A 1 102 ? 3.325 -3.596 6.520 1.00 92.94 102 ILE A CA 1
ATOM 851 C C . ILE A 1 102 ? 2.835 -2.954 5.215 1.00 92.94 102 ILE A C 1
ATOM 853 O O . ILE A 1 102 ? 3.611 -2.814 4.272 1.00 92.94 102 ILE A O 1
ATOM 857 N N . VAL A 1 103 ? 1.585 -2.483 5.182 1.00 92.56 103 VAL A N 1
ATOM 858 C CA . VAL A 1 103 ? 0.995 -1.823 4.003 1.00 92.56 103 VAL A CA 1
ATOM 859 C C . VAL A 1 103 ? 1.783 -0.573 3.600 1.00 92.56 103 VAL A C 1
ATOM 861 O O . VAL A 1 103 ? 2.029 -0.350 2.415 1.00 92.56 103 VAL A O 1
ATOM 864 N N . VAL A 1 104 ? 2.228 0.230 4.570 1.00 89.50 104 VAL A N 1
ATOM 865 C CA . VAL A 1 104 ? 3.045 1.427 4.308 1.00 89.50 104 VAL A CA 1
ATOM 866 C C . VAL A 1 104 ? 4.391 1.065 3.697 1.00 89.50 104 VAL A C 1
ATOM 868 O O . VAL A 1 104 ? 4.827 1.730 2.765 1.00 89.50 104 VAL A O 1
ATOM 871 N N . VAL A 1 105 ? 5.041 0.006 4.174 1.00 91.44 105 VAL A N 1
ATOM 872 C CA . VAL A 1 105 ? 6.324 -0.457 3.622 1.00 91.44 105 VAL A CA 1
ATOM 873 C C . VAL A 1 105 ? 6.151 -0.925 2.184 1.00 91.44 105 VAL A C 1
ATOM 875 O O . VAL A 1 105 ? 6.915 -0.512 1.314 1.00 91.44 105 VAL A O 1
ATOM 878 N N . SER A 1 106 ? 5.108 -1.710 1.909 1.00 93.56 106 SER A N 1
ATOM 879 C CA . SER A 1 106 ? 4.763 -2.120 0.545 1.00 93.56 106 SER A CA 1
ATOM 880 C C . SER A 1 106 ? 4.456 -0.924 -0.358 1.00 93.56 106 SER A C 1
ATOM 882 O O . SER A 1 106 ? 4.836 -0.918 -1.525 1.00 93.56 106 SER A O 1
ATOM 884 N N . PHE A 1 107 ? 3.806 0.118 0.167 1.00 91.81 107 PHE A N 1
ATOM 885 C CA . PHE A 1 107 ? 3.565 1.353 -0.578 1.00 91.81 107 PHE A CA 1
ATOM 886 C C . PHE A 1 107 ? 4.862 2.107 -0.891 1.00 91.81 107 PHE A C 1
ATOM 888 O O . PHE A 1 107 ? 5.057 2.514 -2.033 1.00 91.81 107 PHE A O 1
ATOM 895 N N . LEU A 1 108 ? 5.756 2.267 0.089 1.00 90.69 108 LEU A N 1
ATOM 896 C CA . LEU A 1 108 ? 7.049 2.929 -0.110 1.00 90.69 108 LEU A CA 1
ATOM 897 C C . LEU A 1 108 ? 7.887 2.212 -1.167 1.00 90.69 108 LEU A C 1
ATOM 899 O O . LEU A 1 108 ? 8.465 2.869 -2.027 1.00 90.69 108 LEU A O 1
ATOM 903 N N . TYR A 1 109 ? 7.885 0.879 -1.149 1.00 92.94 109 TYR A N 1
ATOM 904 C CA . TYR A 1 109 ? 8.509 0.081 -2.197 1.00 92.94 109 TYR A CA 1
ATOM 905 C C . TYR A 1 109 ? 7.951 0.432 -3.588 1.00 92.94 109 TYR A C 1
ATOM 907 O O . TYR A 1 109 ? 8.727 0.757 -4.484 1.00 92.94 109 TYR A O 1
ATOM 915 N N . PHE A 1 110 ? 6.621 0.479 -3.756 1.00 91.75 110 PHE A N 1
ATOM 916 C CA . PHE A 1 110 ? 6.008 0.865 -5.036 1.00 91.75 110 PHE A CA 1
ATOM 917 C C . PHE A 1 110 ? 6.373 2.283 -5.479 1.00 91.75 110 PHE A C 1
ATOM 919 O O . PHE A 1 110 ? 6.649 2.504 -6.654 1.00 91.75 110 PHE A O 1
ATOM 926 N N . VAL A 1 111 ? 6.378 3.243 -4.555 1.00 90.81 111 VAL A N 1
ATOM 927 C CA . VAL A 1 111 ? 6.728 4.636 -4.865 1.00 90.81 111 VAL A CA 1
ATOM 928 C C . VAL A 1 111 ? 8.161 4.762 -5.376 1.00 90.81 111 VAL A C 1
ATOM 930 O O . VAL A 1 111 ? 8.407 5.598 -6.237 1.00 90.81 111 VAL A O 1
ATOM 933 N N . MET A 1 112 ? 9.086 3.932 -4.892 1.00 91.25 112 MET A N 1
ATOM 934 C CA . MET A 1 112 ? 10.478 3.940 -5.349 1.00 91.25 112 MET A CA 1
ATOM 935 C C . MET A 1 112 ? 10.674 3.153 -6.651 1.00 91.25 112 MET A C 1
ATOM 937 O O . MET A 1 112 ? 11.387 3.611 -7.545 1.00 91.25 112 MET A O 1
ATOM 941 N N . ILE A 1 113 ? 10.046 1.979 -6.786 1.00 91.19 113 ILE A N 1
ATOM 942 C CA . ILE A 1 113 ? 10.289 1.085 -7.930 1.00 91.19 113 ILE A CA 1
ATOM 943 C C . ILE A 1 113 ? 9.547 1.520 -9.197 1.00 91.19 113 ILE A C 1
ATOM 945 O O . ILE A 1 113 ? 10.068 1.354 -10.294 1.00 91.19 113 ILE A O 1
ATOM 949 N N . VAL A 1 114 ? 8.350 2.107 -9.083 1.00 91.00 114 VAL A N 1
ATOM 950 C CA . VAL A 1 114 ? 7.535 2.473 -10.256 1.00 91.00 114 VAL A CA 1
ATOM 951 C C . VAL A 1 114 ? 8.200 3.554 -11.119 1.00 91.00 114 VAL A C 1
ATOM 953 O O . VAL A 1 114 ? 8.265 3.355 -12.331 1.00 91.00 114 VAL A O 1
ATOM 956 N N . PRO A 1 115 ? 8.732 4.664 -10.569 1.00 91.44 115 PRO A N 1
ATOM 957 C CA . PRO A 1 115 ? 9.437 5.672 -11.367 1.00 91.44 115 PRO A CA 1
ATOM 958 C C . PRO A 1 115 ? 10.686 5.096 -12.026 1.00 91.44 115 PRO A C 1
ATOM 960 O O . PRO A 1 115 ? 10.932 5.346 -13.200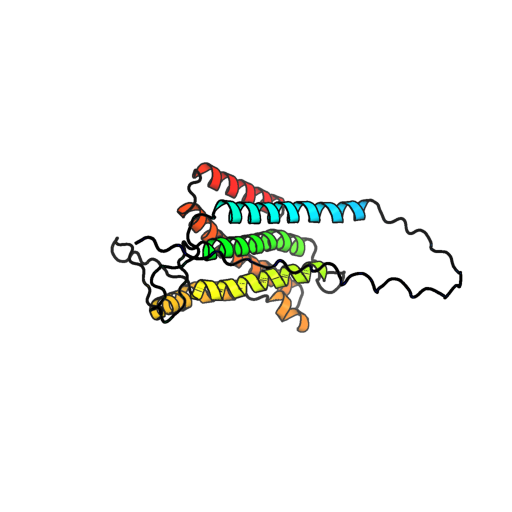 1.00 91.44 115 PRO A O 1
ATOM 963 N N . TYR A 1 116 ? 11.414 4.245 -11.301 1.00 90.62 116 TYR A N 1
ATOM 964 C CA . TYR A 1 116 ? 12.584 3.542 -11.818 1.00 90.62 116 TYR A CA 1
ATOM 965 C C . TYR A 1 116 ? 12.230 2.649 -13.021 1.00 90.62 116 TYR A C 1
ATOM 967 O O . TYR A 1 116 ? 12.859 2.741 -14.073 1.00 90.62 116 TYR A O 1
ATOM 975 N N . GLN A 1 117 ? 11.158 1.855 -12.909 1.00 89.31 117 GLN A N 1
ATOM 976 C CA . GLN A 1 117 ? 10.630 1.032 -14.004 1.00 89.31 117 GLN A CA 1
ATOM 977 C C . GLN A 1 117 ? 10.132 1.867 -15.195 1.00 89.31 117 GLN A C 1
ATOM 979 O O . GLN A 1 117 ? 10.180 1.394 -16.329 1.00 89.31 117 GLN A O 1
ATOM 984 N N . LEU A 1 118 ? 9.604 3.071 -14.952 1.00 90.06 118 LEU A N 1
ATOM 985 C CA . LEU A 1 118 ? 9.143 3.984 -16.002 1.00 90.06 118 LEU A CA 1
ATOM 986 C C . LEU A 1 118 ? 10.304 4.676 -16.724 1.00 90.06 118 LEU A C 1
ATOM 988 O O . LEU A 1 118 ? 10.221 4.869 -17.931 1.00 90.06 118 LEU A O 1
ATOM 992 N N . ALA A 1 119 ? 11.360 5.054 -16.003 1.00 91.19 119 ALA A N 1
ATOM 993 C CA . ALA A 1 119 ? 12.505 5.769 -16.558 1.00 91.19 119 ALA A CA 1
ATOM 994 C C . ALA A 1 119 ? 13.405 4.864 -17.407 1.00 91.19 119 ALA A C 1
ATOM 996 O O . ALA A 1 119 ? 13.906 5.292 -18.443 1.00 91.19 119 ALA A O 1
ATOM 997 N N . LEU A 1 120 ? 13.600 3.617 -16.972 1.00 88.69 120 LEU A N 1
ATOM 998 C CA . LEU A 1 120 ? 14.472 2.658 -17.654 1.00 88.69 120 LEU A CA 1
ATOM 999 C C . LEU A 1 120 ? 13.744 1.779 -18.671 1.00 88.69 120 LEU A C 1
ATOM 1001 O O . LEU A 1 120 ? 14.377 0.912 -19.259 1.00 88.69 120 LEU A O 1
ATOM 1005 N N . ASP A 1 121 ? 12.427 1.960 -18.835 1.00 85.81 121 ASP A N 1
ATOM 1006 C CA . ASP A 1 121 ? 11.569 1.075 -19.634 1.00 85.81 121 ASP A CA 1
ATOM 1007 C C . ASP A 1 121 ? 11.842 -0.410 -19.363 1.00 85.81 121 ASP A C 1
ATOM 1009 O O . ASP A 1 121 ? 11.812 -1.244 -20.261 1.00 85.81 121 ASP A O 1
ATOM 1013 N N . TYR A 1 122 ? 12.102 -0.740 -18.093 1.00 81.81 122 TYR A N 1
ATOM 1014 C CA . TYR A 1 122 ? 12.527 -2.080 -17.719 1.00 81.81 122 TYR A CA 1
ATOM 1015 C C . TYR A 1 122 ? 11.429 -3.077 -18.101 1.00 81.81 122 TYR A C 1
ATOM 1017 O O . TYR A 1 122 ? 10.293 -2.995 -17.597 1.00 81.81 122 TYR A O 1
ATOM 1025 N N . ASP A 1 123 ? 11.756 -3.974 -19.030 1.00 75.88 123 ASP A N 1
ATOM 1026 C CA . ASP A 1 123 ? 10.861 -5.032 -19.458 1.00 75.88 123 ASP A CA 1
ATOM 1027 C C . ASP A 1 123 ? 11.149 -6.282 -18.633 1.00 75.88 123 ASP A C 1
ATOM 1029 O O . ASP A 1 123 ? 12.274 -6.771 -18.545 1.00 75.88 123 ASP A O 1
ATOM 1033 N N . ILE A 1 124 ? 10.117 -6.782 -17.963 1.00 72.81 124 ILE A N 1
ATOM 1034 C CA . ILE A 1 124 ? 10.259 -7.817 -16.927 1.00 72.81 124 ILE A CA 1
ATOM 1035 C C . ILE A 1 124 ? 10.744 -9.140 -17.544 1.00 72.81 124 ILE A C 1
ATOM 1037 O O . ILE A 1 124 ? 11.311 -9.982 -16.846 1.00 72.81 124 ILE A O 1
ATOM 1041 N N . LEU A 1 125 ? 10.520 -9.315 -18.849 1.00 73.50 125 LEU A N 1
ATOM 1042 C CA . LEU A 1 125 ? 10.756 -10.555 -19.578 1.00 73.50 125 LEU A CA 1
ATOM 1043 C C . LEU A 1 125 ? 12.148 -10.672 -20.211 1.00 73.50 125 LEU A C 1
ATOM 1045 O O . LEU A 1 125 ? 12.613 -11.801 -20.350 1.00 73.50 125 LEU A O 1
ATOM 1049 N N . GLU A 1 126 ? 12.808 -9.573 -20.589 1.00 74.44 126 GLU A N 1
ATOM 1050 C CA . GLU A 1 126 ? 13.994 -9.665 -21.459 1.00 74.44 126 GLU A CA 1
ATOM 1051 C C . GLU A 1 126 ? 15.344 -9.705 -20.720 1.00 74.44 126 GLU A C 1
ATOM 1053 O O . GLU A 1 126 ? 16.277 -10.309 -21.240 1.00 74.44 126 GLU A O 1
ATOM 1058 N N . GLU A 1 127 ? 15.477 -9.192 -19.490 1.00 63.56 127 GLU A N 1
ATOM 1059 C CA . GLU A 1 127 ? 16.813 -9.036 -18.874 1.00 63.56 127 GLU A CA 1
ATOM 1060 C C . GLU A 1 127 ? 16.851 -9.309 -17.365 1.00 63.56 127 GLU A C 1
ATOM 1062 O O . GLU A 1 127 ? 17.093 -8.425 -16.545 1.00 63.56 127 GLU A O 1
ATOM 1067 N N . GLY A 1 128 ? 16.620 -10.561 -16.960 1.00 69.75 128 GLY A N 1
ATOM 1068 C CA . GLY A 1 128 ? 16.871 -10.964 -15.572 1.00 69.75 128 GLY A CA 1
ATOM 1069 C C . GLY A 1 128 ? 15.947 -10.300 -14.544 1.00 69.75 128 GLY A C 1
ATOM 1070 O O . GLY A 1 128 ? 16.325 -10.194 -13.384 1.00 69.75 128 GLY A O 1
ATOM 1071 N N . GLY A 1 129 ? 14.727 -9.908 -14.932 1.00 73.81 129 GLY A N 1
ATOM 1072 C CA . GLY A 1 129 ? 13.754 -9.213 -14.073 1.00 73.81 129 GLY A CA 1
ATOM 1073 C C . GLY A 1 129 ? 13.127 -10.045 -12.944 1.00 73.81 129 GLY A C 1
ATOM 1074 O O . GLY A 1 129 ? 12.357 -9.524 -12.132 1.00 73.81 129 GLY A O 1
ATOM 1075 N N . TRP A 1 130 ? 13.468 -11.331 -12.841 1.00 81.81 130 TRP A N 1
ATOM 1076 C CA . TRP A 1 130 ? 12.959 -12.244 -11.812 1.00 81.81 130 TRP A CA 1
ATOM 1077 C C . TRP A 1 130 ? 13.173 -11.777 -10.357 1.00 81.81 130 TRP A C 1
ATOM 1079 O O . TRP A 1 130 ? 12.240 -11.924 -9.561 1.00 81.81 130 TRP A O 1
ATOM 1089 N N . PRO A 1 131 ? 14.321 -11.181 -9.966 1.00 86.62 131 PRO A N 1
ATOM 1090 C CA . PRO A 1 131 ? 14.524 -10.684 -8.606 1.00 86.62 131 PRO A CA 1
ATOM 1091 C C . PRO A 1 131 ? 13.558 -9.559 -8.224 1.00 86.62 131 PRO A C 1
ATOM 1093 O O . PRO A 1 131 ? 13.192 -9.450 -7.056 1.00 86.62 131 PRO A O 1
ATOM 1096 N N . HIS A 1 132 ? 13.104 -8.752 -9.187 1.00 86.00 132 HIS A N 1
ATOM 1097 C CA . HIS A 1 132 ? 12.134 -7.678 -8.952 1.00 86.00 132 HIS A CA 1
ATOM 1098 C C . HIS A 1 132 ? 10.683 -8.169 -8.998 1.00 86.00 132 HIS A C 1
ATOM 1100 O O . HIS A 1 132 ? 9.817 -7.588 -8.349 1.00 86.00 132 HIS A O 1
ATOM 1106 N N . PHE A 1 133 ? 10.420 -9.279 -9.689 1.00 87.69 133 PHE A N 1
ATOM 1107 C CA . PHE A 1 133 ? 9.088 -9.875 -9.779 1.00 87.69 133 PHE A CA 1
ATOM 1108 C C . PHE A 1 133 ? 8.546 -10.332 -8.415 1.00 87.69 133 PHE A C 1
ATOM 1110 O O . PHE A 1 133 ? 7.401 -10.048 -8.061 1.00 87.69 133 PHE A O 1
ATOM 1117 N N . ILE A 1 134 ? 9.373 -11.017 -7.616 1.00 90.38 134 ILE A N 1
ATOM 1118 C CA . ILE A 1 134 ? 8.977 -11.549 -6.300 1.00 90.38 134 ILE A CA 1
ATOM 1119 C C . ILE A 1 134 ? 8.483 -10.443 -5.345 1.00 90.38 134 ILE A C 1
ATOM 1121 O O . ILE A 1 134 ? 7.374 -10.579 -4.811 1.00 90.38 134 ILE A O 1
ATOM 1125 N N . PRO A 1 135 ? 9.244 -9.358 -5.089 1.00 93.38 135 PRO A N 1
ATOM 1126 C CA . PRO A 1 135 ? 8.789 -8.284 -4.211 1.00 93.38 135 PRO A CA 1
ATOM 1127 C C . PRO A 1 135 ? 7.575 -7.531 -4.771 1.00 93.38 135 PRO A C 1
ATOM 1129 O O . PRO A 1 135 ? 6.692 -7.176 -3.986 1.00 93.38 135 PRO A O 1
ATOM 1132 N N . ASP A 1 136 ? 7.457 -7.363 -6.091 1.00 91.62 136 ASP A N 1
ATOM 1133 C CA . ASP A 1 136 ? 6.285 -6.737 -6.720 1.00 91.62 136 ASP A CA 1
ATOM 1134 C C . ASP A 1 136 ? 5.003 -7.551 -6.496 1.00 91.62 136 ASP A C 1
ATOM 1136 O O . ASP A 1 136 ? 3.968 -7.002 -6.090 1.00 91.62 136 ASP A O 1
ATOM 1140 N N . ILE A 1 137 ? 5.060 -8.870 -6.706 1.00 92.00 137 ILE A N 1
ATOM 1141 C CA . ILE A 1 137 ? 3.934 -9.772 -6.433 1.00 92.00 137 ILE A CA 1
ATOM 1142 C C . ILE A 1 137 ? 3.619 -9.794 -4.941 1.00 92.00 137 ILE A C 1
ATOM 1144 O O . ILE A 1 137 ? 2.458 -9.661 -4.560 1.00 92.00 137 ILE A O 1
ATOM 1148 N N . THR A 1 138 ? 4.640 -9.877 -4.087 1.00 94.12 138 THR A N 1
ATOM 1149 C CA . THR A 1 138 ? 4.461 -9.885 -2.628 1.00 94.12 138 THR A CA 1
ATOM 1150 C C . THR A 1 138 ? 3.749 -8.619 -2.154 1.00 94.12 138 THR A C 1
ATOM 1152 O O . THR A 1 138 ? 2.755 -8.698 -1.430 1.00 94.12 138 THR A O 1
ATOM 1155 N N . CYS A 1 139 ? 4.194 -7.443 -2.602 1.00 94.25 139 CYS A N 1
ATOM 1156 C CA . CYS A 1 139 ? 3.550 -6.180 -2.253 1.00 94.25 139 CYS A CA 1
ATOM 1157 C C . CYS A 1 139 ? 2.133 -6.094 -2.832 1.00 94.25 139 CYS A C 1
ATOM 1159 O O . CYS A 1 139 ? 1.236 -5.579 -2.169 1.00 94.25 139 CYS A O 1
ATOM 1161 N N . SER A 1 140 ? 1.894 -6.632 -4.029 1.00 92.56 140 SER A N 1
ATOM 1162 C CA . SER A 1 140 ? 0.548 -6.712 -4.612 1.00 92.56 140 SER A CA 1
ATOM 1163 C C . SER A 1 140 ? -0.389 -7.586 -3.770 1.00 92.56 140 SER A C 1
ATOM 1165 O O . SER A 1 140 ? -1.510 -7.172 -3.476 1.00 92.56 140 SER A O 1
ATOM 1167 N N . CYS A 1 141 ? 0.079 -8.741 -3.288 1.00 93.75 141 CYS A N 1
ATOM 1168 C CA . CYS A 1 141 ? -0.675 -9.593 -2.366 1.00 93.75 141 CYS A CA 1
ATOM 1169 C C . CYS A 1 141 ? -1.009 -8.874 -1.054 1.00 93.75 141 CYS A C 1
ATOM 1171 O O . CYS A 1 141 ? -2.128 -9.009 -0.564 1.00 93.75 141 CYS A O 1
ATOM 1173 N N . VAL A 1 142 ? -0.083 -8.076 -0.508 1.00 95.31 142 VAL A N 1
ATOM 1174 C CA . VAL A 1 142 ? -0.346 -7.253 0.687 1.00 95.31 142 VAL A CA 1
ATOM 1175 C C . VAL A 1 142 ? -1.519 -6.300 0.450 1.00 95.31 142 VAL A C 1
ATOM 1177 O O . VAL A 1 142 ? -2.390 -6.208 1.310 1.00 95.31 142 VAL A O 1
ATOM 1180 N N . PHE A 1 143 ? -1.607 -5.646 -0.713 1.00 93.19 143 PHE A N 1
ATOM 1181 C CA . PHE A 1 143 ? -2.742 -4.765 -1.020 1.00 93.19 143 PHE A CA 1
ATOM 1182 C C . PHE A 1 143 ? -4.060 -5.517 -1.181 1.00 93.19 143 PHE A C 1
ATOM 1184 O O . PHE A 1 143 ? -5.078 -5.050 -0.683 1.00 93.19 143 PHE A O 1
ATOM 1191 N N . VAL A 1 144 ? -4.054 -6.691 -1.815 1.00 93.94 144 VAL A N 1
ATOM 1192 C CA . VAL A 1 144 ? -5.260 -7.532 -1.913 1.00 93.94 144 VAL A CA 1
ATOM 1193 C C . VAL A 1 144 ? -5.736 -7.964 -0.523 1.00 93.94 144 VAL A C 1
ATOM 1195 O O . VAL A 1 144 ? -6.926 -7.888 -0.219 1.00 93.94 144 VAL A O 1
ATOM 1198 N N . LEU A 1 145 ? -4.813 -8.366 0.352 1.00 94.94 145 LEU A N 1
ATOM 1199 C CA . LEU A 1 145 ? -5.132 -8.687 1.743 1.00 94.94 145 LEU A CA 1
ATOM 1200 C C . LEU A 1 145 ? -5.613 -7.455 2.521 1.00 94.94 145 LEU A C 1
ATOM 1202 O O . LEU A 1 145 ? -6.471 -7.589 3.390 1.00 94.94 145 LEU A O 1
ATOM 1206 N N . ASP A 1 146 ? -5.120 -6.258 2.198 1.00 94.31 146 ASP A N 1
ATOM 1207 C CA . ASP A 1 146 ? -5.544 -5.015 2.848 1.00 94.31 146 ASP A CA 1
ATOM 1208 C C . ASP A 1 146 ? -7.025 -4.715 2.580 1.00 94.31 146 ASP A C 1
ATOM 1210 O O . ASP A 1 146 ? -7.730 -4.305 3.499 1.00 94.31 146 ASP A O 1
ATOM 1214 N N . ILE A 1 147 ? -7.540 -5.023 1.381 1.00 93.06 147 ILE A N 1
ATOM 1215 C CA . ILE A 1 147 ? -8.986 -4.966 1.073 1.00 93.06 147 ILE A CA 1
ATOM 1216 C C . ILE A 1 147 ? -9.771 -5.850 2.045 1.00 93.06 147 ILE A C 1
ATOM 1218 O O . ILE A 1 147 ? -10.759 -5.424 2.650 1.00 93.06 147 ILE A O 1
ATOM 1222 N N . TRP A 1 148 ? -9.314 -7.092 2.226 1.00 93.25 148 TRP A N 1
ATOM 1223 C CA . TRP A 1 148 ? -9.970 -8.043 3.117 1.00 93.25 148 TRP A CA 1
ATOM 1224 C C . TRP A 1 148 ? -9.946 -7.558 4.569 1.00 93.25 148 TRP A C 1
ATOM 1226 O O . TRP A 1 148 ? -10.989 -7.554 5.224 1.00 93.25 148 TRP A O 1
ATOM 1236 N N . VAL A 1 149 ? -8.799 -7.072 5.052 1.00 92.69 149 VAL A N 1
ATOM 1237 C CA . VAL A 1 149 ? -8.670 -6.506 6.403 1.00 92.69 149 VAL A CA 1
ATOM 1238 C C . VAL A 1 149 ? -9.589 -5.296 6.572 1.00 92.69 149 VAL A C 1
ATOM 1240 O O . VAL A 1 149 ? -10.336 -5.242 7.548 1.00 92.69 149 VAL A O 1
ATOM 1243 N N . ARG A 1 150 ? -9.616 -4.366 5.610 1.00 90.44 150 ARG A N 1
ATOM 1244 C CA . ARG A 1 150 ? -10.464 -3.161 5.644 1.00 90.44 150 ARG A CA 1
ATOM 1245 C C . ARG A 1 150 ? -11.948 -3.467 5.697 1.00 90.44 150 ARG A C 1
ATOM 1247 O O . ARG A 1 150 ? -12.669 -2.780 6.415 1.00 90.44 150 ARG A O 1
ATOM 1254 N N . SER A 1 151 ? -12.389 -4.534 5.034 1.00 90.88 151 SER A N 1
ATOM 1255 C CA . SER A 1 151 ? -13.782 -4.991 5.104 1.00 90.88 151 SER A CA 1
ATOM 1256 C C . SER A 1 151 ? -14.229 -5.408 6.518 1.00 90.88 151 SER A C 1
ATOM 1258 O O . SER A 1 151 ? -15.426 -5.543 6.768 1.00 90.88 151 SER A O 1
ATOM 1260 N N . LYS A 1 152 ? -13.282 -5.621 7.447 1.00 90.00 152 LYS A N 1
ATOM 1261 C CA . LYS A 1 152 ? -13.520 -6.056 8.835 1.00 90.00 152 LYS A CA 1
ATOM 1262 C C . LYS A 1 152 ? -13.238 -4.980 9.884 1.00 90.00 152 LYS A C 1
ATOM 1264 O O . LYS A 1 152 ? -13.345 -5.269 11.076 1.00 90.00 152 LYS A O 1
ATOM 1269 N N . ILE A 1 153 ? -12.865 -3.766 9.480 1.00 89.56 153 ILE A N 1
ATOM 1270 C CA . ILE A 1 153 ? -12.553 -2.683 10.420 1.00 89.56 153 ILE A CA 1
ATOM 1271 C C . ILE A 1 153 ? -13.844 -1.999 10.872 1.00 89.56 153 ILE A C 1
ATOM 1273 O O . ILE A 1 153 ? -14.659 -1.586 10.048 1.00 89.56 153 ILE A O 1
ATOM 1277 N N . ALA A 1 154 ? -14.003 -1.831 12.186 1.00 86.81 154 ALA A N 1
ATOM 1278 C CA . ALA A 1 154 ? -15.081 -1.019 12.742 1.00 86.81 154 ALA A CA 1
ATOM 1279 C C . ALA A 1 154 ? -14.868 0.469 12.421 1.00 86.81 154 ALA A C 1
ATOM 1281 O O . ALA A 1 154 ? -13.776 1.008 12.623 1.00 86.81 154 ALA A O 1
ATOM 1282 N N . PHE A 1 155 ? -15.918 1.150 11.962 1.00 81.69 155 PHE A N 1
ATOM 1283 C CA . PHE A 1 155 ? -15.896 2.596 11.768 1.00 81.69 155 PHE A CA 1
ATOM 1284 C C . PHE A 1 155 ? -16.492 3.333 12.973 1.00 81.69 155 PHE A C 1
ATOM 1286 O O . PHE A 1 155 ? -17.365 2.826 13.675 1.00 81.69 155 PHE A O 1
ATOM 1293 N N . VAL A 1 156 ? -16.029 4.563 13.196 1.00 78.25 156 VAL A N 1
ATOM 1294 C CA . VAL A 1 156 ? -16.630 5.487 14.166 1.00 78.25 156 VAL A CA 1
ATOM 1295 C C . VAL A 1 156 ? -17.565 6.408 13.394 1.00 78.25 156 VAL A C 1
ATOM 1297 O O . VAL A 1 156 ? -17.091 7.214 12.589 1.00 78.25 156 VAL A O 1
ATOM 1300 N N . VAL A 1 157 ? -18.878 6.293 13.607 1.00 78.94 157 VAL A N 1
ATOM 1301 C CA . VAL A 1 157 ? -19.839 7.242 13.025 1.00 78.94 157 VAL A CA 1
ATOM 1302 C C . VAL A 1 157 ? -20.086 8.337 14.030 1.00 78.94 157 VAL A C 1
ATOM 1304 O O . VAL A 1 157 ? -20.651 8.113 15.092 1.00 78.94 157 VAL A O 1
ATOM 1307 N N . ASN A 1 158 ? -19.701 9.553 13.669 1.00 74.06 158 ASN A N 1
ATOM 1308 C CA . ASN A 1 158 ? -19.986 10.719 14.486 1.00 74.06 158 ASN A CA 1
ATOM 1309 C C . ASN A 1 158 ? -21.355 11.293 14.085 1.00 74.06 158 ASN A C 1
ATOM 1311 O O . ASN A 1 158 ? -21.438 12.340 13.449 1.00 74.06 158 ASN A O 1
ATOM 1315 N N . ALA A 1 159 ? -22.434 10.550 14.354 1.00 68.81 159 ALA A N 1
ATOM 1316 C CA . ALA A 1 159 ? -23.779 10.920 13.901 1.00 68.81 159 ALA A CA 1
ATOM 1317 C C . ALA A 1 159 ? -24.419 12.033 14.752 1.00 68.81 159 ALA A C 1
ATOM 1319 O O . ALA A 1 159 ? -25.321 12.715 14.268 1.00 68.81 159 ALA A O 1
ATOM 1320 N N . ARG A 1 160 ? -23.992 12.215 16.014 1.00 73.56 160 ARG A N 1
ATOM 1321 C CA . ARG A 1 160 ? -24.625 13.148 16.974 1.00 73.56 160 ARG A CA 1
ATOM 1322 C C . ARG A 1 160 ? -23.658 13.843 17.942 1.00 73.56 160 ARG A C 1
ATOM 1324 O O . ARG A 1 160 ? -24.085 14.344 18.972 1.00 73.56 160 ARG A O 1
ATOM 1331 N N . GLY A 1 161 ? -22.359 13.867 17.642 1.00 73.75 161 GLY A N 1
ATOM 1332 C CA . GLY A 1 161 ? -21.339 14.386 18.564 1.00 73.75 161 GLY A CA 1
ATOM 1333 C C . GLY A 1 161 ? -20.937 13.402 19.669 1.00 73.75 161 GLY A C 1
ATOM 1334 O O . GLY A 1 161 ? -19.934 13.629 20.340 1.00 73.75 161 GLY A O 1
ATOM 1335 N N . GLU A 1 162 ? -21.657 12.287 19.806 1.00 73.56 162 GLU A N 1
ATOM 1336 C CA . GLU A 1 162 ? -21.229 11.117 20.567 1.00 73.56 162 GLU A CA 1
ATOM 1337 C C . GLU A 1 162 ? -20.515 10.141 19.625 1.00 73.56 162 GLU A C 1
ATOM 1339 O O . GLU A 1 162 ? -21.021 9.786 18.555 1.00 73.56 162 GLU A O 1
ATOM 1344 N N . SER A 1 163 ? -19.298 9.746 20.002 1.00 70.94 163 SER A N 1
ATOM 1345 C CA . SER A 1 163 ? -18.491 8.775 19.270 1.00 70.94 163 SER A CA 1
ATOM 1346 C C . SER A 1 163 ? -18.977 7.364 19.581 1.00 70.94 163 SER A C 1
ATOM 1348 O O . SER A 1 163 ? -18.350 6.654 20.368 1.00 70.94 163 SER A O 1
ATOM 1350 N N . ASP A 1 164 ? -20.102 6.978 18.988 1.00 73.75 164 ASP A N 1
ATOM 1351 C CA . ASP A 1 164 ? -20.628 5.629 19.145 1.00 73.75 164 ASP A CA 1
ATOM 1352 C C . ASP A 1 164 ? -19.962 4.684 18.135 1.00 73.75 164 ASP A C 1
ATOM 1354 O O . ASP A 1 164 ? -19.832 4.983 16.938 1.00 73.75 164 ASP A O 1
ATOM 1358 N N . PHE A 1 165 ? -19.474 3.544 18.624 1.00 73.56 165 PHE A N 1
ATOM 1359 C CA . PHE A 1 165 ? -18.857 2.529 17.774 1.00 73.56 165 PHE A CA 1
ATOM 1360 C C . PHE A 1 165 ? -19.954 1.688 17.139 1.00 73.56 165 PHE A C 1
ATOM 1362 O O . PHE A 1 165 ? -20.620 0.894 17.802 1.00 73.56 165 PHE A O 1
ATOM 1369 N N . GLN A 1 166 ? -20.124 1.826 15.828 1.00 74.62 166 GLN A N 1
ATOM 1370 C CA . GLN A 1 166 ? -21.073 0.999 15.104 1.00 74.62 166 GLN A CA 1
ATOM 1371 C C . GLN A 1 166 ? -20.453 -0.382 14.882 1.00 74.62 166 GLN A C 1
ATOM 1373 O O . GLN A 1 166 ? -19.535 -0.549 14.084 1.00 74.62 166 GLN A O 1
ATOM 1378 N N . THR A 1 167 ? -20.944 -1.376 15.616 1.00 73.75 167 THR A N 1
ATOM 1379 C CA . THR A 1 167 ? -20.460 -2.765 15.557 1.00 73.7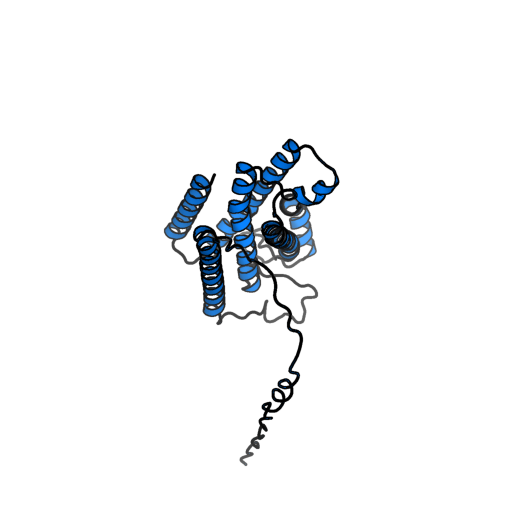5 167 THR A CA 1
ATOM 1380 C C . THR A 1 167 ? -21.271 -3.643 14.601 1.00 73.75 167 THR A C 1
ATOM 1382 O O . THR A 1 167 ? -20.901 -4.788 14.346 1.00 73.75 167 THR A O 1
ATOM 1385 N N . CYS A 1 168 ? -22.369 -3.120 14.042 1.00 83.12 168 CYS A N 1
ATOM 1386 C CA . CYS A 1 168 ? -23.216 -3.859 13.112 1.00 83.12 168 CYS A CA 1
ATOM 1387 C C . CYS A 1 168 ? -22.506 -4.070 11.765 1.00 83.12 168 CYS A C 1
ATOM 1389 O O . CYS A 1 168 ? -22.230 -3.124 11.024 1.00 83.12 168 CYS A O 1
ATOM 1391 N N . ILE A 1 169 ? -22.242 -5.333 11.431 1.00 84.69 169 ILE A N 1
ATOM 1392 C CA . ILE A 1 169 ? -21.446 -5.722 10.259 1.00 84.69 169 ILE A CA 1
ATOM 1393 C C . ILE A 1 169 ? -22.125 -5.377 8.942 1.00 84.69 169 ILE A C 1
ATOM 1395 O O . ILE A 1 169 ? -21.440 -4.969 8.009 1.00 84.69 169 ILE A O 1
ATOM 1399 N N . ASP A 1 170 ? -23.449 -5.478 8.866 1.00 89.25 170 ASP A N 1
ATOM 1400 C CA . ASP A 1 170 ? -24.177 -5.191 7.628 1.00 89.25 170 ASP A CA 1
ATOM 1401 C C . ASP A 1 170 ? -24.035 -3.717 7.232 1.00 89.25 170 ASP A C 1
ATOM 1403 O O . ASP A 1 170 ? -23.858 -3.383 6.057 1.00 89.25 170 ASP A O 1
ATOM 1407 N N . GLN A 1 171 ? -24.019 -2.825 8.225 1.00 88.38 171 GLN A N 1
ATOM 1408 C CA . GLN A 1 171 ? -23.787 -1.396 8.023 1.00 88.38 171 GLN A CA 1
ATOM 1409 C C . GLN A 1 171 ? -22.323 -1.112 7.663 1.00 88.38 171 GLN A C 1
ATOM 1411 O O . GLN A 1 171 ? -22.072 -0.320 6.751 1.00 88.38 171 GLN A O 1
ATOM 1416 N N . ILE A 1 172 ? -21.373 -1.805 8.308 1.00 87.44 172 ILE A N 1
ATOM 1417 C CA . ILE A 1 172 ? -19.939 -1.767 7.963 1.00 87.44 172 ILE A CA 1
ATOM 1418 C C . ILE A 1 172 ? -19.716 -2.133 6.502 1.00 87.44 172 ILE A C 1
ATOM 1420 O O . ILE A 1 172 ? -19.117 -1.368 5.741 1.00 87.44 172 ILE A O 1
ATOM 1424 N N . HIS A 1 173 ? -20.262 -3.270 6.093 1.00 90.31 173 HIS A N 1
ATOM 1425 C CA . HIS A 1 173 ? -20.098 -3.792 4.751 1.00 90.31 173 HIS A CA 1
ATOM 1426 C C . HIS A 1 173 ? -20.761 -2.889 3.708 1.00 90.31 173 HIS A C 1
ATOM 1428 O O . HIS A 1 173 ? -20.129 -2.538 2.716 1.00 90.31 173 HIS A O 1
ATOM 1434 N N . THR A 1 174 ? -21.995 -2.439 3.952 1.00 92.44 174 THR A N 1
ATOM 1435 C CA . THR A 1 174 ? -22.719 -1.559 3.019 1.00 92.44 174 THR A CA 1
ATOM 1436 C C . THR A 1 174 ? -21.975 -0.243 2.796 1.00 92.44 174 THR A C 1
ATOM 1438 O O . THR A 1 174 ? -21.808 0.197 1.658 1.00 92.44 174 THR A O 1
ATOM 1441 N N . TYR A 1 175 ? -21.468 0.378 3.864 1.00 89.69 175 TYR A N 1
ATOM 1442 C CA . TYR A 1 175 ? -20.679 1.603 3.750 1.00 89.69 175 TYR A CA 1
ATOM 1443 C C . TYR A 1 175 ? -19.376 1.381 2.971 1.00 89.69 175 TYR A C 1
ATOM 1445 O O . TYR A 1 175 ? -19.028 2.193 2.108 1.00 89.69 175 TYR A O 1
ATOM 1453 N N . TYR A 1 176 ? -18.667 0.286 3.264 1.00 91.81 176 TYR A N 1
ATOM 1454 C CA . TYR A 1 176 ? -17.401 -0.055 2.621 1.00 91.81 176 TYR A CA 1
ATOM 1455 C C . TYR A 1 176 ? -17.573 -0.320 1.121 1.00 91.81 176 TYR A C 1
ATOM 1457 O O . TYR A 1 176 ? -16.884 0.296 0.302 1.00 91.81 176 TYR A O 1
ATOM 1465 N N . VAL A 1 177 ? -18.534 -1.176 0.762 1.00 93.62 177 VAL A N 1
ATOM 1466 C CA . VAL A 1 177 ? -18.851 -1.539 -0.627 1.00 93.62 177 VAL A CA 1
ATOM 1467 C C . VAL A 1 177 ? -19.224 -0.305 -1.445 1.00 93.62 177 VAL A C 1
ATOM 1469 O O . VAL A 1 177 ? -18.724 -0.137 -2.554 1.00 93.62 177 VAL A O 1
ATOM 1472 N N . ASN A 1 178 ? -20.035 0.594 -0.884 1.00 94.12 178 ASN A N 1
ATOM 1473 C CA . ASN A 1 178 ? -20.536 1.750 -1.628 1.00 94.12 178 ASN A CA 1
ATOM 1474 C C . ASN A 1 178 ? -19.488 2.854 -1.846 1.00 94.12 178 ASN A C 1
ATOM 1476 O O . ASN A 1 178 ? -19.571 3.568 -2.841 1.00 94.12 178 ASN A O 1
ATOM 1480 N N . ASN A 1 179 ? -18.515 3.026 -0.942 1.00 90.19 179 ASN A N 1
ATOM 1481 C CA . ASN A 1 179 ? -17.626 4.201 -0.967 1.00 90.19 179 ASN A CA 1
ATOM 1482 C C . ASN A 1 179 ? -16.153 3.891 -1.253 1.00 90.19 179 ASN A C 1
ATOM 1484 O O . ASN A 1 179 ? -15.436 4.737 -1.798 1.00 90.19 179 ASN A O 1
ATOM 1488 N N . LEU A 1 180 ? -15.666 2.726 -0.823 1.00 90.44 180 LEU A N 1
ATOM 1489 C CA . LEU A 1 180 ? -14.231 2.435 -0.747 1.00 90.44 180 LEU A CA 1
ATOM 1490 C C . LEU A 1 180 ? -13.824 1.272 -1.648 1.00 90.44 180 LEU A C 1
ATOM 1492 O O . LEU A 1 180 ? -12.773 1.351 -2.279 1.00 90.44 180 LEU A O 1
ATOM 1496 N N . LEU A 1 181 ? -14.681 0.258 -1.785 1.00 92.31 181 LEU A N 1
ATOM 1497 C CA . LEU A 1 181 ? -14.356 -0.981 -2.492 1.00 92.31 181 LEU A CA 1
ATOM 1498 C C . LEU A 1 181 ? -13.856 -0.754 -3.924 1.00 92.31 181 LEU A C 1
ATOM 1500 O O . LEU A 1 181 ? -12.851 -1.341 -4.309 1.00 92.31 181 LEU A O 1
ATOM 1504 N N . LEU A 1 182 ? -14.516 0.105 -4.709 1.00 92.50 182 LEU A N 1
ATOM 1505 C CA . LEU A 1 182 ? -14.119 0.344 -6.103 1.00 92.50 182 LEU A CA 1
ATOM 1506 C C . LEU A 1 182 ? -12.682 0.877 -6.206 1.00 92.50 182 LEU A C 1
ATOM 1508 O O . LEU A 1 182 ? -11.910 0.443 -7.057 1.00 92.50 182 LEU A O 1
ATOM 1512 N N . TRP A 1 183 ? -12.325 1.805 -5.319 1.00 90.12 183 TRP A N 1
ATOM 1513 C CA . TRP A 1 183 ? -10.999 2.415 -5.289 1.00 90.12 183 TRP A CA 1
ATOM 1514 C C . TRP A 1 183 ? -9.937 1.436 -4.807 1.00 90.12 183 TRP A C 1
ATOM 1516 O O . TRP A 1 183 ? -8.839 1.408 -5.358 1.00 90.12 183 TRP A O 1
ATOM 1526 N N . ASP A 1 184 ? -10.283 0.624 -3.813 1.00 90.44 184 ASP A N 1
ATOM 1527 C CA . ASP A 1 184 ? -9.403 -0.400 -3.267 1.00 90.44 184 ASP A CA 1
ATOM 1528 C C . ASP A 1 184 ? -9.126 -1.495 -4.313 1.00 90.44 184 ASP A C 1
ATOM 1530 O O . ASP A 1 184 ? -7.971 -1.853 -4.530 1.00 90.44 184 ASP A O 1
ATOM 1534 N N . ILE A 1 185 ? -10.152 -1.955 -5.042 1.00 91.62 185 ILE A N 1
ATOM 1535 C CA . ILE A 1 185 ? -10.006 -2.913 -6.150 1.00 91.62 185 ILE A CA 1
ATOM 1536 C C . ILE A 1 185 ? -9.123 -2.328 -7.253 1.00 91.62 185 ILE A C 1
ATOM 1538 O O . ILE A 1 185 ? -8.163 -2.972 -7.673 1.00 91.62 185 ILE A O 1
ATOM 1542 N N . LEU A 1 186 ? -9.403 -1.099 -7.698 1.00 89.25 186 LEU A N 1
ATOM 1543 C CA . LEU A 1 186 ? -8.621 -0.452 -8.754 1.00 89.25 186 LEU A CA 1
ATOM 1544 C C . LEU A 1 186 ? -7.144 -0.305 -8.360 1.00 89.25 186 LEU A C 1
ATOM 1546 O O . LEU A 1 186 ? -6.259 -0.447 -9.198 1.00 89.25 186 LEU A O 1
ATOM 1550 N N . ALA A 1 187 ? -6.879 -0.051 -7.080 1.00 86.56 187 ALA A N 1
ATOM 1551 C CA . ALA A 1 187 ? -5.531 0.060 -6.548 1.00 86.56 187 ALA A CA 1
ATOM 1552 C C . ALA A 1 187 ? -4.840 -1.301 -6.357 1.00 86.56 187 ALA A C 1
ATOM 1554 O O . ALA A 1 187 ? -3.616 -1.370 -6.457 1.00 86.56 187 ALA A O 1
ATOM 1555 N N . ALA A 1 188 ? -5.575 -2.374 -6.057 1.00 90.50 188 ALA A N 1
ATOM 1556 C CA . ALA A 1 188 ? -4.988 -3.674 -5.739 1.00 90.50 188 ALA A CA 1
ATOM 1557 C C . ALA A 1 188 ? -4.716 -4.555 -6.960 1.00 90.50 188 ALA A C 1
ATOM 1559 O O . ALA A 1 188 ? -3.843 -5.418 -6.877 1.00 90.50 188 ALA A O 1
ATOM 1560 N N . ILE A 1 189 ? -5.434 -4.371 -8.074 1.00 89.69 189 ILE A N 1
ATOM 1561 C CA . ILE A 1 189 ? -5.287 -5.263 -9.229 1.00 89.69 189 ILE A CA 1
ATOM 1562 C C . ILE A 1 189 ? -3.909 -5.065 -9.891 1.00 89.69 189 ILE A C 1
ATOM 1564 O O . ILE A 1 189 ? -3.601 -3.968 -10.366 1.00 89.69 189 ILE A O 1
ATOM 1568 N N . PRO A 1 190 ? -3.091 -6.130 -10.002 1.00 89.44 190 PRO A N 1
ATOM 1569 C CA . PRO A 1 190 ? -1.829 -6.106 -10.733 1.00 89.44 190 PRO A CA 1
ATOM 1570 C C . PRO A 1 190 ? -2.076 -6.209 -12.251 1.00 89.44 190 PRO A C 1
ATOM 1572 O O . PRO A 1 190 ? -1.731 -7.213 -12.873 1.00 89.44 190 PRO A O 1
ATOM 1575 N N . LEU A 1 191 ? -2.707 -5.188 -12.850 1.00 89.69 191 LEU A N 1
ATOM 1576 C CA . LEU A 1 191 ? -3.106 -5.209 -14.268 1.00 89.69 191 LEU A CA 1
ATOM 1577 C C . LEU A 1 191 ? -1.921 -5.455 -15.203 1.00 89.69 191 LEU A C 1
ATOM 1579 O O . LEU A 1 191 ? -2.060 -6.226 -16.145 1.00 89.69 191 LEU A O 1
ATOM 1583 N N . ASP A 1 192 ? -0.758 -4.875 -14.902 1.00 87.44 192 ASP A N 1
ATOM 1584 C CA . ASP A 1 192 ? 0.460 -5.062 -15.697 1.00 87.44 192 ASP A CA 1
ATOM 1585 C C . ASP A 1 192 ? 0.783 -6.548 -15.887 1.00 87.44 192 ASP A C 1
ATOM 1587 O O . ASP A 1 192 ? 0.997 -6.995 -17.006 1.00 87.44 192 ASP A O 1
ATOM 1591 N N . TYR A 1 193 ? 0.741 -7.322 -14.798 1.00 88.12 193 TYR A N 1
ATOM 1592 C CA . TYR A 1 193 ? 1.085 -8.742 -14.781 1.00 88.12 193 TYR A CA 1
ATOM 1593 C C . TYR A 1 193 ? 0.025 -9.617 -15.438 1.00 88.12 193 TYR A C 1
ATOM 1595 O O . TYR A 1 193 ? 0.342 -10.580 -16.133 1.00 88.12 193 TYR A O 1
ATOM 1603 N N . LEU A 1 194 ? -1.244 -9.270 -15.231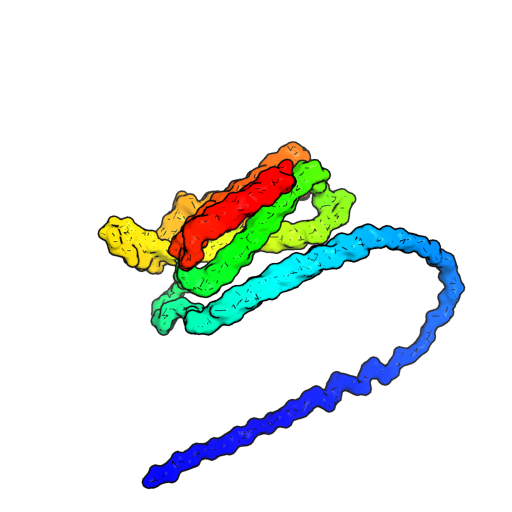 1.00 90.19 194 LEU A N 1
ATOM 1604 C CA . LEU A 1 194 ? -2.373 -10.016 -15.780 1.00 90.19 194 LEU A CA 1
ATOM 1605 C C . LEU A 1 194 ? -2.447 -9.882 -17.307 1.00 90.19 194 LEU A C 1
ATOM 1607 O O . LEU A 1 194 ? -2.985 -10.759 -17.979 1.00 90.19 194 LEU A O 1
ATOM 1611 N N . LEU A 1 195 ? -1.883 -8.798 -17.845 1.00 90.94 195 LEU A N 1
ATOM 1612 C CA . LEU A 1 195 ? -1.930 -8.467 -19.261 1.00 90.94 195 LEU A CA 1
ATOM 1613 C C . LEU A 1 195 ? -0.691 -8.896 -20.062 1.00 90.94 195 LEU A C 1
ATOM 1615 O O . LEU A 1 195 ? -0.747 -8.881 -21.292 1.00 90.94 195 LEU A O 1
ATOM 1619 N N . ILE A 1 196 ? 0.375 -9.357 -19.395 1.00 86.88 196 ILE A N 1
ATOM 1620 C CA . ILE A 1 196 ? 1.572 -9.934 -20.034 1.00 86.88 196 ILE A CA 1
ATOM 1621 C C . ILE A 1 196 ? 1.236 -10.967 -21.129 1.00 86.88 196 ILE A C 1
ATOM 1623 O O . ILE A 1 196 ? 1.737 -10.813 -22.241 1.00 86.88 196 ILE A O 1
ATOM 1627 N N . PRO A 1 197 ? 0.376 -11.987 -20.906 1.00 90.81 197 PRO A N 1
ATOM 1628 C CA . PRO A 1 197 ? 0.144 -13.023 -21.917 1.00 90.81 197 PRO A CA 1
ATOM 1629 C C . PRO A 1 197 ? -0.605 -12.530 -23.166 1.00 90.81 197 PRO A C 1
ATOM 1631 O O . PRO A 1 197 ? -0.711 -13.270 -24.140 1.00 90.81 197 PRO A O 1
ATOM 1634 N N . PHE A 1 198 ? -1.141 -11.306 -23.156 1.00 93.62 198 PHE A N 1
ATOM 1635 C CA . PHE A 1 198 ? -1.939 -10.764 -24.257 1.00 93.62 198 PHE A CA 1
ATOM 1636 C C . PHE A 1 198 ? -1.122 -9.944 -25.269 1.00 93.62 198 PHE A C 1
ATOM 1638 O O . PHE A 1 198 ? -1.712 -9.432 -26.217 1.00 93.62 198 PHE A O 1
ATOM 1645 N N . ASN A 1 199 ? 0.204 -9.819 -25.100 1.00 89.19 199 ASN A N 1
ATOM 1646 C CA . ASN A 1 199 ? 1.098 -9.075 -26.006 1.00 89.19 199 ASN A CA 1
ATOM 1647 C C . ASN A 1 199 ? 0.586 -7.656 -26.336 1.00 89.19 199 ASN A C 1
ATOM 1649 O O . ASN A 1 199 ? 0.535 -7.242 -27.497 1.00 89.19 199 ASN A O 1
ATOM 1653 N N . LEU A 1 200 ? 0.146 -6.916 -25.313 1.00 90.62 200 LEU A N 1
ATOM 1654 C CA . LEU A 1 200 ? -0.375 -5.559 -25.485 1.00 90.62 200 LEU A CA 1
ATOM 1655 C C . LEU A 1 200 ? 0.714 -4.571 -25.914 1.00 90.62 200 LEU A C 1
ATOM 1657 O O . LEU A 1 200 ? 1.897 -4.755 -25.647 1.00 90.62 200 LEU A O 1
ATOM 1661 N N . GLN A 1 201 ? 0.287 -3.468 -26.534 1.00 92.44 201 GLN A N 1
ATOM 1662 C CA . GLN A 1 201 ? 1.192 -2.388 -26.919 1.00 92.44 201 GLN A CA 1
ATOM 1663 C C . GLN A 1 201 ? 1.931 -1.810 -25.693 1.00 92.44 201 GLN A C 1
ATOM 1665 O O . GLN A 1 201 ? 1.293 -1.539 -24.668 1.00 92.44 201 GLN A O 1
ATOM 1670 N N . PRO A 1 202 ? 3.239 -1.509 -25.806 1.00 87.56 202 PRO A N 1
ATOM 1671 C CA . PRO A 1 202 ? 4.053 -1.016 -24.688 1.00 87.56 202 PRO A CA 1
ATOM 1672 C C . PRO A 1 202 ? 3.540 0.318 -24.118 1.00 87.56 202 PRO A C 1
ATOM 1674 O O . PRO A 1 202 ? 3.621 0.566 -22.916 1.00 87.56 202 PRO A O 1
ATOM 1677 N N . ALA A 1 203 ? 2.912 1.155 -24.953 1.00 90.25 203 ALA A N 1
ATOM 1678 C CA . ALA A 1 203 ? 2.283 2.404 -24.522 1.00 90.25 203 ALA A CA 1
ATOM 1679 C C . ALA A 1 203 ? 1.148 2.187 -23.499 1.00 90.25 203 ALA A C 1
ATOM 1681 O O . ALA A 1 203 ? 1.004 2.954 -22.539 1.00 90.25 203 ALA A O 1
ATOM 1682 N N . LEU A 1 204 ? 0.353 1.126 -23.677 1.00 91.12 204 LEU A N 1
ATOM 1683 C CA . LEU A 1 204 ? -0.730 0.779 -22.761 1.00 91.12 204 LEU A CA 1
ATOM 1684 C C . LEU A 1 204 ? -0.171 0.274 -21.428 1.00 91.12 204 LEU A C 1
ATOM 1686 O O . LEU A 1 204 ? -0.626 0.722 -20.378 1.00 91.12 204 LEU A O 1
ATOM 1690 N N . LEU A 1 205 ? 0.863 -0.575 -21.464 1.00 88.81 205 LEU A N 1
ATOM 1691 C CA . LEU A 1 205 ? 1.566 -1.038 -20.261 1.00 88.81 205 LEU A CA 1
ATOM 1692 C C . LEU A 1 205 ? 2.151 0.139 -19.469 1.00 88.81 205 LEU A C 1
ATOM 1694 O O . LEU A 1 205 ? 2.002 0.196 -18.251 1.00 88.81 205 LEU A O 1
ATOM 1698 N N . ARG A 1 206 ? 2.728 1.139 -20.147 1.00 89.00 206 ARG A N 1
ATOM 1699 C CA . ARG A 1 206 ? 3.228 2.356 -19.488 1.00 89.00 206 ARG A CA 1
ATOM 1700 C C . ARG A 1 206 ? 2.108 3.133 -18.789 1.00 89.00 206 ARG A C 1
ATOM 1702 O O . ARG A 1 206 ? 2.290 3.601 -17.668 1.00 89.00 206 ARG A O 1
ATOM 1709 N N . THR A 1 207 ? 0.932 3.231 -19.407 1.00 90.44 207 THR A N 1
ATOM 1710 C CA . THR A 1 207 ? -0.228 3.912 -18.803 1.00 90.44 207 THR A CA 1
ATOM 1711 C C . THR A 1 207 ? -0.773 3.141 -17.596 1.00 90.44 207 THR A C 1
ATOM 1713 O O . THR A 1 207 ? -1.118 3.743 -16.579 1.00 90.44 207 THR A O 1
ATOM 1716 N N . LEU A 1 208 ? -0.797 1.809 -17.660 1.00 90.19 208 LEU A N 1
ATOM 1717 C CA . LEU A 1 208 ? -1.205 0.958 -16.539 1.00 90.19 208 LEU A CA 1
ATOM 1718 C C . LEU A 1 208 ? -0.225 1.034 -15.360 1.00 90.19 208 LEU A C 1
ATOM 1720 O O . LEU A 1 208 ? -0.661 1.117 -14.210 1.00 90.19 208 LEU A O 1
ATOM 1724 N N . ARG A 1 209 ? 1.081 1.152 -15.626 1.00 88.06 209 ARG A N 1
ATOM 1725 C CA . ARG A 1 209 ? 2.083 1.433 -14.585 1.00 88.06 209 ARG A CA 1
ATOM 1726 C C . ARG A 1 209 ? 1.796 2.756 -13.871 1.00 88.06 209 ARG A C 1
ATOM 1728 O O . ARG A 1 209 ? 1.892 2.815 -12.649 1.00 88.06 209 ARG A O 1
ATOM 1735 N N . VAL A 1 210 ? 1.370 3.798 -14.593 1.00 88.31 210 VAL A N 1
ATOM 1736 C CA . VAL A 1 210 ? 0.964 5.084 -13.989 1.00 88.31 210 VAL A CA 1
ATOM 1737 C C . VAL A 1 210 ? -0.313 4.939 -13.152 1.00 88.31 210 VAL A C 1
ATOM 1739 O O . VAL A 1 210 ? -0.443 5.588 -12.114 1.00 88.31 210 VAL A O 1
ATOM 1742 N N . LEU A 1 211 ? -1.229 4.036 -13.512 1.00 88.19 211 LEU A N 1
ATOM 1743 C CA . LEU A 1 211 ? -2.422 3.753 -12.703 1.00 88.19 211 LEU A CA 1
ATOM 1744 C C . LEU A 1 211 ? -2.064 3.256 -11.289 1.00 88.19 211 LEU A C 1
ATOM 1746 O O . LEU A 1 211 ? -2.827 3.487 -10.348 1.00 88.19 211 LEU A O 1
ATOM 1750 N N . LYS A 1 212 ? -0.871 2.675 -11.078 1.00 85.31 212 LYS A N 1
ATOM 1751 C CA . LYS A 1 212 ? -0.382 2.323 -9.731 1.00 85.31 212 LYS A CA 1
ATOM 1752 C C . LYS A 1 212 ? -0.310 3.537 -8.798 1.00 85.31 212 LYS A C 1
ATOM 1754 O O . LYS A 1 212 ? -0.455 3.362 -7.588 1.00 85.31 212 LYS A O 1
ATOM 1759 N N . PHE A 1 213 ? -0.186 4.764 -9.314 1.00 85.00 213 PHE A N 1
ATOM 1760 C CA . PHE A 1 213 ? -0.239 5.983 -8.498 1.00 85.00 213 PHE A CA 1
ATOM 1761 C C . PHE A 1 213 ? -1.611 6.257 -7.880 1.00 85.00 213 PHE A C 1
ATOM 1763 O O . PHE A 1 213 ? -1.684 6.998 -6.897 1.00 85.00 213 PHE A O 1
ATOM 1770 N N . CYS A 1 214 ? -2.689 5.606 -8.332 1.00 86.38 214 CYS A N 1
ATOM 1771 C CA . CYS A 1 214 ? -3.969 5.630 -7.618 1.00 86.38 214 CYS A CA 1
ATOM 1772 C C . CYS A 1 214 ? -3.831 5.123 -6.168 1.00 86.38 214 CYS A C 1
ATOM 1774 O O . CYS A 1 214 ? -4.568 5.575 -5.287 1.00 86.38 214 CYS A O 1
ATOM 1776 N N . LYS A 1 215 ? -2.819 4.286 -5.875 1.00 84.81 215 LYS A N 1
ATOM 1777 C CA . LYS A 1 215 ? -2.471 3.841 -4.512 1.00 84.81 215 LYS A CA 1
ATOM 1778 C C . LYS A 1 215 ? -2.095 4.991 -3.570 1.00 84.81 215 LYS A C 1
ATOM 1780 O O . LYS A 1 215 ? -2.215 4.834 -2.357 1.00 84.81 215 LYS A O 1
ATOM 1785 N N . THR A 1 216 ? -1.714 6.165 -4.080 1.00 85.62 216 THR A N 1
ATOM 1786 C CA . THR A 1 216 ? -1.343 7.340 -3.262 1.00 85.62 216 THR A CA 1
ATOM 1787 C C . THR A 1 216 ? -2.479 7.783 -2.335 1.00 85.62 216 THR A C 1
ATOM 1789 O O . THR A 1 216 ? -2.238 8.296 -1.242 1.00 85.62 216 THR A O 1
ATOM 1792 N N . ARG A 1 217 ? -3.741 7.510 -2.690 1.00 85.75 217 ARG A N 1
ATOM 1793 C CA . ARG A 1 217 ? -4.879 7.741 -1.787 1.00 85.75 217 ARG A CA 1
ATOM 1794 C C . ARG A 1 217 ? -4.732 6.990 -0.459 1.00 85.75 217 ARG A C 1
ATOM 1796 O O . ARG A 1 217 ? -5.034 7.561 0.591 1.00 85.75 217 ARG A O 1
ATOM 1803 N N . MET A 1 218 ? -4.254 5.744 -0.485 1.00 80.56 218 MET A N 1
ATOM 1804 C CA . MET A 1 218 ? -4.023 4.960 0.735 1.00 80.56 218 MET A CA 1
ATOM 1805 C C . MET A 1 218 ? -2.958 5.609 1.620 1.00 80.56 218 MET A C 1
ATOM 1807 O O . MET A 1 218 ? -3.098 5.636 2.843 1.00 80.56 218 MET A O 1
ATOM 1811 N N . PHE A 1 219 ? -1.938 6.216 1.016 1.00 84.00 219 PHE A N 1
ATOM 1812 C CA . PHE A 1 219 ? -0.916 6.954 1.747 1.00 84.00 219 PHE A CA 1
ATOM 1813 C C . PHE A 1 219 ? -1.481 8.185 2.468 1.00 84.00 219 PHE A C 1
ATOM 1815 O O . PHE A 1 219 ? -1.192 8.396 3.645 1.00 84.00 219 PHE A O 1
ATOM 1822 N N . PHE A 1 220 ? -2.370 8.953 1.833 1.00 88.50 220 PHE A N 1
ATOM 1823 C CA . PHE A 1 220 ? -3.045 10.071 2.506 1.00 88.50 220 PHE A CA 1
ATOM 1824 C C . PHE A 1 220 ? -3.909 9.624 3.692 1.00 88.50 220 PHE A C 1
ATOM 1826 O O . PHE A 1 220 ? -3.961 10.305 4.724 1.00 88.50 220 PHE A O 1
ATOM 1833 N N . GLN A 1 221 ? -4.563 8.465 3.583 1.00 83.38 221 GLN A N 1
ATOM 1834 C CA . GLN A 1 221 ? -5.298 7.880 4.705 1.00 83.38 221 GLN A CA 1
ATOM 1835 C C . GLN A 1 221 ? -4.353 7.509 5.849 1.00 83.38 221 GLN A C 1
ATOM 1837 O O . GLN A 1 221 ? -4.623 7.870 6.995 1.00 83.38 221 GLN A O 1
ATOM 1842 N N . PHE A 1 222 ? -3.214 6.883 5.545 1.00 83.25 222 PHE A N 1
ATOM 1843 C CA . PHE A 1 222 ? -2.191 6.586 6.543 1.00 83.25 222 PHE A CA 1
ATOM 1844 C C . PHE A 1 222 ? -1.677 7.851 7.234 1.00 83.25 222 PHE A C 1
ATOM 1846 O O . PHE A 1 222 ? -1.628 7.889 8.460 1.00 83.25 222 PHE A O 1
ATOM 1853 N N . ILE A 1 223 ? -1.373 8.917 6.487 1.00 87.31 223 ILE A N 1
ATOM 1854 C CA . ILE A 1 223 ? -0.973 10.209 7.067 1.00 87.31 223 ILE A CA 1
ATOM 1855 C C . ILE A 1 223 ? -2.038 10.723 8.033 1.00 87.31 223 ILE A C 1
ATOM 1857 O O . ILE A 1 223 ? -1.718 11.225 9.110 1.00 87.31 223 ILE A O 1
ATOM 1861 N N . THR A 1 224 ? -3.309 10.607 7.654 1.00 88.06 224 THR A N 1
ATOM 1862 C CA . THR A 1 224 ? -4.430 11.064 8.479 1.00 88.06 224 THR A CA 1
ATOM 1863 C C . THR A 1 224 ? -4.513 10.272 9.783 1.00 88.06 224 THR A C 1
ATOM 1865 O O . THR A 1 224 ? -4.684 10.865 10.847 1.00 88.06 224 THR A O 1
ATOM 1868 N N . ILE A 1 225 ? -4.342 8.951 9.720 1.00 81.88 225 ILE A N 1
ATOM 1869 C CA . ILE A 1 225 ? -4.309 8.065 10.892 1.00 81.88 225 ILE A CA 1
ATOM 1870 C C . ILE A 1 225 ? -3.089 8.389 11.763 1.00 81.88 225 ILE A C 1
ATOM 1872 O O . ILE A 1 225 ? -3.227 8.610 12.966 1.00 81.88 225 ILE A O 1
ATOM 1876 N N . LEU A 1 226 ? -1.905 8.512 11.160 1.00 83.31 226 LEU A N 1
ATOM 1877 C CA . LEU A 1 226 ? -0.662 8.837 11.854 1.00 83.31 226 LEU A CA 1
ATOM 1878 C C . LEU A 1 226 ? -0.767 10.179 12.587 1.00 83.31 226 LEU A C 1
ATOM 1880 O O . LEU A 1 226 ? -0.392 10.272 13.751 1.00 83.31 226 LEU A O 1
ATOM 1884 N N . ARG A 1 227 ? -1.338 11.204 11.946 1.00 87.50 227 ARG A N 1
ATOM 1885 C CA . ARG A 1 227 ? -1.573 12.519 12.565 1.00 87.50 227 ARG A CA 1
ATOM 1886 C C . ARG A 1 227 ? -2.552 12.467 13.736 1.00 87.50 227 ARG A C 1
ATOM 1888 O O . ARG A 1 227 ? -2.421 13.282 14.641 1.00 87.50 227 ARG A O 1
ATOM 1895 N N . LYS A 1 228 ? -3.531 11.557 13.710 1.00 85.25 228 LYS A N 1
ATOM 1896 C CA . LYS A 1 228 ? -4.527 11.408 14.783 1.00 85.25 228 LYS A CA 1
ATOM 1897 C C . LYS A 1 228 ? -3.987 10.643 15.992 1.00 85.25 228 LYS A C 1
ATOM 1899 O O . LYS A 1 228 ? -4.328 10.997 17.113 1.00 85.25 228 LYS A O 1
ATOM 1904 N N . HIS A 1 229 ? -3.166 9.616 15.774 1.00 79.25 229 HIS A N 1
ATOM 1905 C CA . HIS A 1 229 ? -2.727 8.704 16.843 1.00 79.25 229 HIS A CA 1
ATOM 1906 C C . HIS A 1 229 ? -1.324 8.963 17.370 1.00 79.25 229 HIS A C 1
ATOM 1908 O O . HIS A 1 229 ? -0.959 8.454 18.429 1.00 79.25 229 HIS A O 1
ATOM 1914 N N . SER A 1 230 ? -0.511 9.720 16.643 1.00 82.38 230 SER A N 1
ATOM 1915 C CA . SER A 1 230 ? 0.844 9.991 17.082 1.00 82.38 230 SER A CA 1
ATOM 1916 C C . SER A 1 230 ? 0.854 11.058 18.174 1.00 82.38 230 SER A C 1
ATOM 1918 O O . SER A 1 230 ? 0.380 12.172 17.974 1.00 82.38 230 SER A O 1
ATOM 1920 N N . GLN A 1 231 ? 1.465 10.728 19.313 1.00 89.44 231 GLN A N 1
ATOM 1921 C CA . GLN A 1 231 ? 1.833 11.699 20.350 1.00 89.44 231 GLN A CA 1
ATOM 1922 C C . GLN A 1 231 ? 3.014 12.591 19.921 1.00 89.44 231 GLN A C 1
ATOM 1924 O O . GLN A 1 231 ? 3.469 13.434 20.691 1.00 89.44 231 GLN A O 1
ATOM 1929 N N . LEU A 1 232 ? 3.544 12.401 18.706 1.00 89.31 232 LEU A N 1
ATOM 1930 C CA . LEU A 1 232 ? 4.631 13.220 18.191 1.00 89.31 232 LEU A CA 1
ATOM 1931 C C . LEU A 1 232 ? 4.151 14.655 17.935 1.00 89.31 232 LEU A C 1
ATOM 1933 O O . LEU A 1 232 ? 3.020 14.872 17.486 1.00 89.31 232 LEU A O 1
ATOM 1937 N N . PRO A 1 233 ? 5.020 15.654 18.154 1.00 93.56 233 PRO A N 1
ATOM 1938 C CA . PRO A 1 233 ? 4.695 17.031 17.826 1.00 93.56 233 PRO A CA 1
ATOM 1939 C C . PRO A 1 233 ? 4.386 17.158 16.329 1.00 93.56 233 PRO A C 1
ATOM 1941 O O . PRO A 1 233 ? 5.077 16.599 15.471 1.00 93.56 233 PRO A O 1
ATOM 1944 N N . LYS A 1 234 ? 3.351 17.942 16.008 1.00 92.25 234 LYS A N 1
ATOM 1945 C CA . LYS A 1 234 ? 2.868 18.155 14.631 1.00 92.25 234 LYS A CA 1
ATOM 1946 C C . LYS A 1 234 ? 3.975 18.625 13.678 1.00 92.25 234 LYS A C 1
ATOM 1948 O O . LYS A 1 234 ? 3.939 18.290 12.493 1.00 92.25 234 LYS A O 1
ATOM 1953 N N . SER A 1 235 ? 4.956 19.368 14.194 1.00 95.56 235 SER A N 1
ATOM 1954 C CA . SER A 1 235 ? 6.125 19.837 13.447 1.00 95.56 235 SER A CA 1
ATOM 1955 C C . SER A 1 235 ? 6.986 18.685 12.928 1.00 95.56 235 SER A C 1
ATOM 1957 O O . SER A 1 235 ? 7.328 18.693 11.752 1.00 95.56 235 SER A O 1
ATOM 1959 N N . LEU A 1 236 ? 7.268 17.663 13.744 1.00 93.00 236 LEU A N 1
ATOM 1960 C CA . LEU A 1 236 ? 8.093 16.520 13.332 1.00 93.00 236 LEU A CA 1
ATOM 1961 C C . LEU A 1 236 ? 7.404 15.660 12.274 1.00 93.00 236 LEU A C 1
ATOM 1963 O O . LEU A 1 236 ? 8.042 15.268 11.302 1.00 93.00 236 LEU A O 1
ATOM 1967 N N . ILE A 1 237 ? 6.099 15.404 12.422 1.00 91.94 237 ILE A N 1
ATOM 1968 C CA . ILE A 1 237 ? 5.333 14.658 11.409 1.00 91.94 237 ILE A CA 1
ATOM 1969 C C . ILE A 1 237 ? 5.359 15.421 10.085 1.00 91.94 237 ILE A C 1
ATOM 1971 O O . ILE A 1 237 ? 5.620 14.846 9.035 1.00 91.94 237 ILE A O 1
ATOM 1975 N N . THR A 1 238 ? 5.116 16.729 10.133 1.00 93.38 238 THR A N 1
ATOM 1976 C CA . THR A 1 238 ? 5.100 17.578 8.939 1.00 93.38 238 THR A CA 1
ATOM 1977 C C . THR A 1 238 ? 6.477 17.642 8.280 1.00 93.38 238 THR A C 1
ATOM 1979 O O . THR A 1 238 ? 6.576 17.455 7.072 1.00 93.38 238 THR A O 1
ATOM 1982 N N . PHE A 1 239 ? 7.540 17.816 9.068 1.00 95.44 239 PHE A N 1
ATOM 1983 C CA . PHE A 1 239 ? 8.921 17.787 8.591 1.00 95.44 239 PHE A CA 1
ATOM 1984 C C . PHE A 1 239 ? 9.271 16.449 7.929 1.00 95.44 239 PHE A C 1
ATOM 1986 O O . PHE A 1 239 ? 9.791 16.435 6.820 1.00 95.44 239 PHE A O 1
ATOM 1993 N N . SER A 1 240 ? 8.914 15.323 8.557 1.00 91.38 240 SER A N 1
ATOM 1994 C CA . SER A 1 240 ? 9.136 13.987 7.991 1.00 91.38 240 SER A CA 1
ATOM 1995 C C . SER A 1 240 ? 8.395 13.786 6.667 1.00 91.38 240 SER A C 1
ATOM 1997 O O . SER A 1 240 ? 8.959 13.205 5.744 1.00 91.38 240 SER A O 1
ATOM 1999 N N . LEU A 1 241 ? 7.166 14.296 6.545 1.00 91.56 241 LEU A N 1
ATOM 2000 C CA . LEU A 1 241 ? 6.407 14.235 5.294 1.00 91.56 241 LEU A CA 1
ATOM 2001 C C . LEU A 1 241 ? 7.027 15.098 4.195 1.00 91.56 241 LEU A C 1
ATOM 2003 O O . LEU A 1 241 ? 7.088 14.649 3.056 1.00 91.56 241 LEU A O 1
ATOM 2007 N N . PHE A 1 242 ? 7.511 16.299 4.520 1.00 94.81 242 PHE A N 1
ATOM 2008 C CA . PHE A 1 242 ? 8.229 17.140 3.560 1.00 94.81 242 PHE A CA 1
ATOM 2009 C C . PHE A 1 242 ? 9.541 16.505 3.111 1.00 94.81 242 PHE A C 1
ATOM 2011 O O . PHE A 1 242 ? 9.850 16.531 1.926 1.00 94.81 242 PHE A O 1
ATOM 2018 N N . PHE A 1 243 ? 10.283 15.898 4.034 1.00 93.69 243 PHE A N 1
ATOM 2019 C CA . PHE A 1 243 ? 11.515 15.189 3.712 1.00 93.69 243 PHE A CA 1
ATOM 2020 C C . PHE A 1 243 ? 11.256 13.988 2.793 1.00 93.69 243 PHE A C 1
ATOM 2022 O O . PHE A 1 243 ? 11.943 13.812 1.793 1.00 93.69 243 PHE A O 1
ATOM 2029 N N . LEU A 1 244 ? 10.216 13.202 3.077 1.00 89.50 244 LEU A N 1
ATOM 2030 C CA . LEU A 1 244 ? 9.806 12.091 2.222 1.00 89.50 244 LEU A CA 1
ATOM 2031 C C . LEU A 1 244 ? 9.337 12.573 0.844 1.00 89.50 244 LEU A C 1
ATOM 2033 O O . LEU A 1 244 ? 9.714 11.990 -0.165 1.00 89.50 244 LEU A O 1
ATOM 2037 N N . LEU A 1 245 ? 8.566 13.660 0.787 1.00 91.38 245 LEU A N 1
ATOM 2038 C CA . LEU A 1 245 ? 8.169 14.282 -0.474 1.00 91.38 245 LEU A CA 1
ATOM 2039 C C . LEU A 1 245 ? 9.387 14.761 -1.273 1.00 91.38 245 LEU A C 1
ATOM 2041 O O . LEU A 1 245 ? 9.425 14.560 -2.479 1.00 91.38 245 LEU A O 1
ATOM 2045 N N . PHE A 1 246 ? 10.383 15.356 -0.614 1.00 94.56 246 PHE A N 1
ATOM 2046 C CA . PHE A 1 246 ? 11.628 15.784 -1.248 1.00 94.56 246 PHE A CA 1
ATOM 2047 C C . PHE A 1 246 ? 12.403 14.602 -1.839 1.00 94.56 246 PHE A C 1
ATOM 2049 O O . PHE A 1 246 ? 12.843 14.693 -2.979 1.00 94.56 246 PHE A O 1
ATOM 2056 N N . ILE A 1 247 ? 12.509 13.483 -1.111 1.00 90.94 247 ILE A N 1
ATOM 2057 C CA . ILE A 1 247 ? 13.123 12.249 -1.630 1.00 90.94 247 ILE A CA 1
ATOM 2058 C C . ILE A 1 247 ? 12.377 11.758 -2.868 1.00 90.94 247 ILE A C 1
ATOM 2060 O O . ILE A 1 247 ? 13.010 11.442 -3.866 1.00 90.94 247 ILE A O 1
ATOM 2064 N N . ILE A 1 248 ? 11.042 11.720 -2.818 1.00 88.12 248 ILE A N 1
ATOM 2065 C CA . ILE A 1 248 ? 10.230 11.291 -3.959 1.00 88.12 248 ILE A CA 1
ATOM 2066 C C . ILE A 1 248 ? 10.472 12.220 -5.149 1.00 88.12 248 ILE A C 1
ATOM 2068 O O . ILE A 1 248 ? 10.785 11.740 -6.224 1.00 88.12 248 ILE A O 1
ATOM 2072 N N . ILE A 1 249 ? 10.390 13.538 -4.967 1.00 91.25 249 ILE A N 1
ATOM 2073 C CA . ILE A 1 249 ? 10.605 14.501 -6.057 1.00 91.25 249 ILE A CA 1
ATOM 2074 C C . ILE A 1 249 ? 12.022 14.400 -6.627 1.00 91.25 249 ILE A C 1
ATOM 2076 O O . ILE A 1 249 ? 12.178 14.512 -7.830 1.00 91.25 249 ILE A O 1
ATOM 2080 N N . GLY A 1 250 ? 13.042 14.196 -5.791 1.00 92.44 250 GLY A N 1
ATOM 2081 C CA . GLY A 1 250 ? 14.420 14.035 -6.260 1.00 92.44 250 GLY A CA 1
ATOM 2082 C C . GLY A 1 250 ? 14.690 12.699 -6.958 1.00 92.44 250 GLY A C 1
ATOM 2083 O O . GLY A 1 250 ? 15.690 12.581 -7.657 1.00 92.44 250 GLY A O 1
ATOM 2084 N N . HIS A 1 251 ? 13.831 11.699 -6.745 1.00 89.56 251 HIS A N 1
ATOM 2085 C CA . HIS A 1 251 ? 13.921 10.380 -7.378 1.00 89.56 251 HIS A CA 1
ATOM 2086 C C . HIS A 1 251 ? 13.213 10.313 -8.740 1.00 89.56 251 HIS A C 1
ATOM 2088 O O . HIS A 1 251 ? 13.571 9.475 -9.563 1.00 89.56 251 HIS A O 1
ATOM 2094 N N . PHE A 1 252 ? 12.200 11.155 -8.957 1.00 86.06 252 PHE A N 1
ATOM 2095 C CA . PHE A 1 252 ? 11.477 11.288 -10.228 1.00 86.06 252 PHE A CA 1
ATOM 2096 C C . PHE A 1 252 ? 12.204 12.209 -11.209 1.00 86.06 252 PHE A C 1
ATOM 2098 O O . PHE A 1 252 ? 12.140 11.901 -12.420 1.00 86.06 252 PHE A O 1
#

InterPro domains:
  IPR050866 Cyclic nucleotide-gated cation channel [PTHR45638] (13-249)